Protein AF-0000000080629669 (afdb_homodimer)

InterPro domains:
  IPR001789 Signal transduction response regulator, receiver domain [PF00072] (48-156)
  IPR001789 Signal transduction response regulator, receiver domain [PS50110] (46-160)
  IPR001789 Signal transduction response regulator, receiver domain [SM00448] (45-156)
  IPR011006 CheY-like superfamily [SSF52172] (43-164)
  IPR039420 Transcriptional regulatory protein WalR-like [PTHR48111] (46-158)

Secondary structure (DSSP, 8-state):
-----------------------------------------PPPPEEEEE-SSHHHHHHHHHHHHHTT-EEEEEESSHHHHHHHHHHH--SEEEEESEETTEEHHHHHHHHHHHH--EEEEEES---HHHHHHHHHT--SEEEESS--HHHHHHHHHHHHHHHHS---/-----------------------------------------PPPPEEEEE-SSHHHHHHHHHHHHHTT-EEEEEESSHHHHHHHHHHH--SEEEEESEETTEEHHHHHHHHHHHH--EEEEEES---HHHHHHHHHT--SEEEESS--HHHHHHHHHHHHHHHHS---

Nearest PDB structures (foldseek):
  4kfc-assembly1_B  TM=8.913E-01  e=1.981E-09  Escherichia coli K-12
  4kny-assembly1_B  TM=8.902E-01  e=3.311E-09  Escherichia coli K-12
  1qmp-assembly4_D  TM=9.075E-01  e=1.649E-08  Geobacillus stearothermophilus
  6vbf-assembly1_A-2  TM=8.876E-01  e=1.649E-08  Acinetobacter baumannii
  7m0s-assembly1_A  TM=8.560E-01  e=1.062E-07  Acinetobacter sp. 25977_8

Radius of gyration: 37.14 Å; Cα contacts (8 Å, |Δi|>4): 489; chains: 2; bounding box: 97×174×58 Å

Foldseek 3Di:
DDDDDPDDPPPDDDDPPPPPCPPPPPPPPCPVCPVVVPVPDQDAWEEEEEAQDPVVSVVVQVLSVVLPHHHQYYHQALVRLLVSCVVRVTQEYEFEQDGDVHGRLVSLQNSCVPRVHAYEYEYQDDDPVSVVSNVVSVHLYYDHPPDDSVSVSVSRSSSSCVRPNDPD/DPDDPDDPPPPDDDDDPPPPCPPPDPPPPCPVCPVVVPVPDLDAWEEEEEAQDPVVSVVVQVLSVVLPHHHQYYHQALVRLLVSCVVRVTQEYEFEQDGDVHGRLVSLQNSCVPRVHAYEYEYQDDDPVSVVSNVVSVHLYYDHPPDDSVSVSVSRSSSSCVRPNDPD

Organism: NCBI:txid1064539

pLDDT: mean 76.89, std 27.58, range [21.03, 98.88]

Sequence (336 aa):
MARDDVDTLARPSPRLEWRHRCGPAAQADRRDSHRHDTPAAIRPLRLLIVEDESLAAEAVGMAAMDLGHIVCGTARTEEEAVAIAGRERPDVALMDVRLAGGDGIEAARRLRANYGIRSIFLSGYANHAIMARITETYPLGVVNKPYSLAQLKLALDLAARRLHGPRGMARDDVDTLARPSPRLEWRHRCGPAAQADRRDSHRHDTPAAIRPLRLLIVEDESLAAEAVGMAAMDLGHIVCGTARTEEEAVAIAGRERPDVALMDVRLAGGDGIEAARRLRANYGIRSIFLSGYANHAIMARITETYPLGVVNKPYSLAQLKLALDLAARRLHGPRG

Solvent-accessible surface area (backbone atoms only — not comparable to full-atom values): 19669 Å² total; per-residue (Å²): 135,86,78,87,78,84,77,80,83,80,75,81,79,81,79,80,75,78,74,74,74,75,66,77,76,74,75,69,74,70,67,68,70,67,65,69,71,57,74,72,80,75,65,65,48,38,27,31,38,36,38,51,49,64,70,60,38,50,53,53,48,51,54,42,42,75,71,59,32,43,77,77,46,78,16,48,45,50,66,45,38,48,52,47,41,70,73,64,60,41,63,35,32,43,30,29,51,75,28,78,95,50,49,29,56,58,32,43,40,48,32,31,73,75,70,66,28,39,30,33,38,43,29,72,71,73,48,53,72,59,38,54,56,46,48,72,51,58,46,70,40,72,44,56,49,86,70,51,72,41,54,54,48,40,50,50,52,50,39,37,40,68,74,69,37,74,92,120,135,90,69,89,70,83,78,79,75,78,75,80,80,79,80,81,75,78,74,74,71,75,64,77,75,76,73,68,72,71,68,69,71,66,63,68,70,58,75,71,79,76,66,65,48,37,28,30,38,37,39,49,49,64,70,58,38,49,53,52,50,52,53,43,42,74,72,59,32,42,76,77,46,78,15,49,42,51,67,47,38,49,54,46,41,72,74,63,59,42,63,33,32,43,29,29,51,74,29,77,94,48,48,30,57,58,33,43,39,47,32,31,73,75,70,66,28,38,29,33,39,46,27,73,70,73,49,52,72,60,38,53,57,46,50,73,51,57,47,70,41,71,44,55,51,86,69,51,71,41,54,54,48,39,50,50,51,50,39,38,40,69,76,70,36,73,93,118

Structure (mmCIF, N/CA/C/O backbone):
data_AF-0000000080629669-model_v1
#
loop_
_entity.id
_entity.type
_entity.pdbx_description
1 polymer 'Response regulator (CheY-like receiver domain) (Modular protein)'
#
loop_
_atom_site.group_PDB
_atom_site.id
_atom_site.type_symbol
_atom_site.label_atom_id
_atom_site.label_alt_id
_atom_site.label_comp_id
_atom_site.label_asym_id
_atom_site.label_entity_id
_atom_site.label_seq_id
_atom_site.pdbx_PDB_ins_code
_atom_site.Cartn_x
_atom_site.Cartn_y
_atom_site.Cartn_z
_atom_site.occupancy
_atom_site.B_iso_or_equiv
_atom_site.auth_seq_id
_atom_site.auth_comp_id
_atom_site.auth_asym_id
_atom_site.auth_atom_id
_atom_site.pdbx_PDB_model_num
ATOM 1 N N . MET A 1 1 ? 63.844 96.188 -29.531 1 24.97 1 MET A N 1
ATOM 2 C CA . MET A 1 1 ? 63.344 95.188 -30.484 1 24.97 1 MET A CA 1
ATOM 3 C C . MET A 1 1 ? 63.094 93.812 -29.812 1 24.97 1 MET A C 1
ATOM 5 O O . MET A 1 1 ? 62.812 92.812 -30.484 1 24.97 1 MET A O 1
ATOM 9 N N . ALA A 1 2 ? 63.562 93.75 -28.578 1 21.03 2 ALA A N 1
ATOM 10 C CA . ALA A 1 2 ? 64 92.5 -28.062 1 21.03 2 ALA A CA 1
ATOM 11 C C . ALA A 1 2 ? 62.906 91.438 -28.109 1 21.03 2 ALA A C 1
ATOM 13 O O . ALA A 1 2 ? 61.719 91.812 -28.125 1 21.03 2 ALA A O 1
ATOM 14 N N . ARG A 1 3 ? 63.25 90.188 -27.906 1 23.06 3 ARG A N 1
ATOM 15 C CA . ARG A 1 3 ? 63.188 88.75 -28.312 1 23.06 3 ARG A CA 1
ATOM 16 C C . ARG A 1 3 ? 61.938 88.125 -27.781 1 23.06 3 ARG A C 1
ATOM 18 O O . ARG A 1 3 ? 61.188 87.5 -28.547 1 23.06 3 ARG A O 1
ATOM 25 N N . ASP A 1 4 ? 62.094 87.5 -26.641 1 26.22 4 ASP A N 1
ATOM 26 C CA . ASP A 1 4 ? 61.844 86.062 -26.422 1 26.22 4 ASP A CA 1
ATOM 27 C C . ASP A 1 4 ? 60.375 85.812 -26.219 1 26.22 4 ASP A C 1
ATOM 29 O O . ASP A 1 4 ? 59.656 86.562 -25.625 1 26.22 4 ASP A O 1
ATOM 33 N N . ASP A 1 5 ? 59.844 84.812 -27.016 1 25.12 5 ASP A N 1
ATOM 34 C CA . ASP A 1 5 ? 58.688 84.062 -27.484 1 25.12 5 ASP A CA 1
ATOM 35 C C . ASP A 1 5 ? 58 83.312 -26.344 1 25.12 5 ASP A C 1
ATOM 37 O O . ASP A 1 5 ? 58.625 82.5 -25.688 1 25.12 5 ASP A O 1
ATOM 41 N N . VAL A 1 6 ? 57.188 83.938 -25.469 1 29.91 6 VAL A N 1
ATOM 42 C CA . VAL A 1 6 ? 56.406 83.375 -24.375 1 29.91 6 VAL A CA 1
ATOM 43 C C . VAL A 1 6 ? 55.531 82.25 -24.875 1 29.91 6 VAL A C 1
ATOM 45 O O . VAL A 1 6 ? 54.656 82.438 -25.719 1 29.91 6 VAL A O 1
ATOM 48 N N . ASP A 1 7 ? 56.25 81.062 -25.406 1 26.73 7 ASP A N 1
ATOM 49 C CA . ASP A 1 7 ? 55.562 79.938 -26 1 26.73 7 ASP A CA 1
ATOM 50 C C . ASP A 1 7 ? 54.312 79.562 -25.188 1 26.73 7 ASP A C 1
ATOM 52 O O . ASP A 1 7 ? 54.219 79.938 -24.016 1 26.73 7 ASP A O 1
ATOM 56 N N . THR A 1 8 ? 53.344 78.875 -25.953 1 25.7 8 THR A N 1
ATOM 57 C CA . THR A 1 8 ? 52 78.375 -26.172 1 25.7 8 THR A CA 1
ATOM 58 C C . THR A 1 8 ? 51.625 77.312 -25.156 1 25.7 8 THR A C 1
ATOM 60 O O . THR A 1 8 ? 52.344 76.375 -24.969 1 25.7 8 THR A O 1
ATOM 63 N N . LEU A 1 9 ? 50.844 77.688 -24.125 1 27.89 9 LEU A N 1
ATOM 64 C CA . LEU A 1 9 ? 50.156 77.062 -23.031 1 27.89 9 LEU A CA 1
ATOM 65 C C . LEU A 1 9 ? 49.438 75.812 -23.531 1 27.89 9 LEU A C 1
ATOM 67 O O . LEU A 1 9 ? 48.531 75.875 -24.359 1 27.89 9 LEU A O 1
ATOM 71 N N . ALA A 1 10 ? 50.219 74.625 -23.812 1 26.88 10 ALA A N 1
ATOM 72 C CA . ALA A 1 10 ? 49.719 73.375 -24.281 1 26.88 10 ALA A CA 1
ATOM 73 C C . ALA A 1 10 ? 48.469 72.938 -23.531 1 26.88 10 ALA A C 1
ATOM 75 O O . ALA A 1 10 ? 48.438 73 -22.297 1 26.88 10 ALA A O 1
ATOM 76 N N . ARG A 1 11 ? 47.312 73.188 -24.188 1 28.56 11 ARG A N 1
ATOM 77 C CA . ARG A 1 11 ? 45.938 72.875 -23.75 1 28.56 11 ARG A CA 1
ATOM 78 C C . ARG A 1 11 ? 45.844 71.438 -23.234 1 28.56 11 ARG A C 1
ATOM 80 O O . ARG A 1 11 ? 46.469 70.562 -23.766 1 28.56 11 ARG A O 1
ATOM 87 N N . PRO A 1 12 ? 45.281 71.25 -21.969 1 27 12 PRO A N 1
ATOM 88 C CA . PRO A 1 12 ? 45.094 70 -21.219 1 27 12 PRO A CA 1
ATOM 89 C C . PRO A 1 12 ? 44.312 68.938 -22 1 27 12 PRO A C 1
ATOM 91 O O . PRO A 1 12 ? 43.531 69.312 -22.891 1 27 12 PRO A O 1
ATOM 94 N N . SER A 1 13 ? 44.969 67.812 -22.422 1 28 13 SER A N 1
ATOM 95 C CA . SER A 1 13 ? 44.469 66.625 -23.109 1 28 13 SER A CA 1
ATOM 96 C C . SER A 1 13 ? 43.125 66.188 -22.547 1 28 13 SER A C 1
ATOM 98 O O . SER A 1 13 ? 42.875 66.312 -21.344 1 28 13 SER A O 1
ATOM 100 N N . PRO A 1 14 ? 42.031 66.125 -23.406 1 27.67 14 PRO A N 1
ATOM 101 C CA . PRO A 1 14 ? 40.625 65.75 -23.156 1 27.67 14 PRO A CA 1
ATOM 102 C C . PRO A 1 14 ? 40.5 64.438 -22.422 1 27.67 14 PRO A C 1
ATOM 104 O O . PRO A 1 14 ? 41.312 63.5 -22.625 1 27.67 14 PRO A O 1
ATOM 107 N N . ARG A 1 15 ? 40.062 64.438 -21.156 1 23.33 15 ARG A N 1
ATOM 108 C CA . ARG A 1 15 ? 39.688 63.312 -20.266 1 23.33 15 ARG A CA 1
ATOM 109 C C . ARG A 1 15 ? 38.844 62.281 -21.016 1 23.33 15 ARG A C 1
ATOM 111 O O . ARG A 1 15 ? 37.875 62.625 -21.672 1 23.33 15 ARG A O 1
ATOM 118 N N . LEU A 1 16 ? 39.469 61.125 -21.5 1 26.56 16 LEU A N 1
ATOM 119 C CA . LEU A 1 16 ? 38.844 59.906 -22.047 1 26.56 16 LEU A CA 1
ATOM 120 C C . LEU A 1 16 ? 37.656 59.469 -21.203 1 26.56 16 LEU A C 1
ATOM 122 O O . LEU A 1 16 ? 37.812 59.156 -20.016 1 26.56 16 LEU A O 1
ATOM 126 N N . GLU A 1 17 ? 36.469 60.125 -21.375 1 23.92 17 GLU A N 1
ATOM 127 C CA . GLU A 1 17 ? 35.219 59.625 -20.797 1 23.92 17 GLU A CA 1
ATOM 128 C C . GLU A 1 17 ? 35.062 58.125 -21.047 1 23.92 17 GLU A C 1
ATOM 130 O O . GLU A 1 17 ? 35.062 57.688 -22.188 1 23.92 17 GLU A O 1
ATOM 135 N N . TRP A 1 18 ? 35.594 57.188 -20.156 1 24.44 18 TRP A N 1
ATOM 136 C CA . TRP A 1 18 ? 35.344 55.75 -20.047 1 24.44 18 TRP A CA 1
ATOM 137 C C . TRP A 1 18 ? 33.844 55.438 -20.094 1 24.44 18 TRP A C 1
ATOM 139 O O . TRP A 1 18 ? 33.125 55.75 -19.156 1 24.44 18 TRP A O 1
ATOM 149 N N . ARG A 1 19 ? 33.156 55.812 -21.219 1 24.64 19 ARG A N 1
ATOM 150 C CA . ARG A 1 19 ? 31.781 55.375 -21.297 1 24.64 19 ARG A CA 1
ATOM 151 C C . ARG A 1 19 ? 31.656 53.875 -21.062 1 24.64 19 ARG A C 1
ATOM 153 O O . ARG A 1 19 ? 32.156 53.094 -21.859 1 24.64 19 ARG A O 1
ATOM 160 N N . HIS A 1 20 ? 31.797 53.469 -19.797 1 25.61 20 HIS A N 1
ATOM 161 C CA . HIS A 1 20 ? 31.406 52.125 -19.453 1 25.61 20 HIS A CA 1
ATOM 162 C C . HIS A 1 20 ? 30.016 51.781 -19.984 1 25.61 20 HIS A C 1
ATOM 164 O O . HIS A 1 20 ? 29.031 52.438 -19.625 1 25.61 20 HIS A O 1
ATOM 170 N N . ARG A 1 21 ? 29.844 51.469 -21.281 1 25.02 21 ARG A N 1
ATOM 171 C CA . ARG A 1 21 ? 28.594 50.906 -21.812 1 25.02 21 ARG A CA 1
ATOM 172 C C . ARG A 1 21 ? 28.125 49.719 -20.969 1 25.02 21 ARG A C 1
ATOM 174 O O . ARG A 1 21 ? 28.766 48.656 -20.969 1 25.02 21 ARG A O 1
ATOM 181 N N . CYS A 1 22 ? 27.703 49.906 -19.734 1 25.62 22 CYS A N 1
ATOM 182 C CA . CYS A 1 22 ? 27.016 48.844 -19.047 1 25.62 22 CYS A CA 1
ATOM 183 C C . CYS A 1 22 ? 25.922 48.219 -19.938 1 25.62 22 CYS A C 1
ATOM 185 O O . CYS A 1 22 ? 24.984 48.906 -20.328 1 25.62 22 CYS A O 1
ATOM 187 N N . GLY A 1 23 ? 26.312 47.5 -21.016 1 28.61 23 GLY A N 1
ATOM 188 C CA . GLY A 1 23 ? 25.281 46.812 -21.75 1 28.61 23 GLY A CA 1
ATOM 189 C C . GLY A 1 23 ? 24.234 46.156 -20.859 1 28.61 23 GLY A C 1
ATOM 190 O O . GLY A 1 23 ? 24.5 45.875 -19.688 1 28.61 23 GLY A O 1
ATOM 191 N N . PRO A 1 24 ? 22.969 46.562 -21.109 1 28.89 24 PRO A N 1
ATOM 192 C CA . PRO A 1 24 ? 21.891 45.969 -20.297 1 28.89 24 PRO A CA 1
ATOM 193 C C . PRO A 1 24 ? 22.078 44.469 -20.094 1 28.89 24 PRO A C 1
ATOM 195 O O . PRO A 1 24 ? 22.688 43.781 -20.922 1 28.89 24 PRO A O 1
ATOM 198 N N . ALA A 1 25 ? 22.312 44 -18.844 1 27.62 25 ALA A N 1
ATOM 199 C CA . ALA A 1 25 ? 22.219 42.625 -18.453 1 27.62 25 ALA A CA 1
ATOM 200 C C . ALA A 1 25 ? 21.062 41.906 -19.172 1 27.62 25 ALA A C 1
ATOM 202 O O . ALA A 1 25 ? 19.938 42.406 -19.141 1 27.62 25 ALA A O 1
ATOM 203 N N . ALA A 1 26 ? 21.281 41.25 -20.281 1 27.94 26 ALA A N 1
ATOM 204 C CA . ALA A 1 26 ? 20.312 40.344 -20.875 1 27.94 26 ALA A CA 1
ATOM 205 C C . ALA A 1 26 ? 19.516 39.625 -19.812 1 27.94 26 ALA A C 1
ATOM 207 O O . ALA A 1 26 ? 20.078 39.031 -18.875 1 27.94 26 ALA A O 1
ATOM 208 N N . GLN A 1 27 ? 18.359 40.094 -19.438 1 29.45 27 GLN A N 1
ATOM 209 C CA . GLN A 1 27 ? 17.375 39.312 -18.703 1 29.45 27 GLN A CA 1
ATOM 210 C C . GLN A 1 27 ? 17.359 37.875 -19.203 1 29.45 27 GLN A C 1
ATOM 212 O O . GLN A 1 27 ? 16.906 37.594 -20.328 1 29.45 27 GLN A O 1
ATOM 217 N N . ALA A 1 28 ? 18.422 37.156 -19.016 1 30.52 28 ALA A N 1
ATOM 218 C CA . ALA A 1 28 ? 18.219 35.719 -19.219 1 30.52 28 ALA A CA 1
ATOM 219 C C . ALA A 1 28 ? 16.844 35.281 -18.75 1 30.52 28 ALA A C 1
ATOM 221 O O . ALA A 1 28 ? 16.484 35.5 -17.594 1 30.52 28 ALA A O 1
ATOM 222 N N . ASP A 1 29 ? 15.898 35.406 -19.594 1 32.25 29 ASP A N 1
ATOM 223 C CA . ASP A 1 29 ? 14.641 34.719 -19.391 1 32.25 29 ASP A CA 1
ATOM 224 C C . ASP A 1 29 ? 14.883 33.312 -18.812 1 32.25 29 ASP A C 1
ATOM 226 O O . ASP A 1 29 ? 15.383 32.438 -19.5 1 32.25 29 ASP A O 1
ATOM 230 N N . ARG A 1 30 ? 15.484 33.219 -17.656 1 34.75 30 ARG A N 1
ATOM 231 C CA . ARG A 1 30 ? 15.359 31.922 -17 1 34.75 30 ARG A CA 1
ATOM 232 C C . ARG A 1 30 ? 13.961 31.344 -17.203 1 34.75 30 ARG A C 1
ATOM 234 O O . ARG A 1 30 ? 13.031 31.688 -16.484 1 34.75 30 ARG A O 1
ATOM 241 N N . ARG A 1 31 ? 13.5 31.234 -18.406 1 34.25 31 ARG A N 1
ATOM 242 C CA . ARG A 1 31 ? 12.438 30.25 -18.547 1 34.25 31 ARG A CA 1
ATOM 243 C C . ARG A 1 31 ? 12.711 29.031 -17.672 1 34.25 31 ARG A C 1
ATOM 245 O O . ARG A 1 31 ? 13.695 28.312 -17.875 1 34.25 31 ARG A O 1
ATOM 252 N N . ASP A 1 32 ? 12.633 29.219 -16.312 1 37.44 32 ASP A N 1
ATOM 253 C CA . ASP A 1 32 ? 12.438 28.016 -15.508 1 37.44 32 ASP A CA 1
ATOM 254 C C . ASP A 1 32 ? 11.734 26.922 -16.312 1 37.44 32 ASP A C 1
ATOM 256 O O . ASP A 1 32 ? 10.57 27.078 -16.688 1 37.44 32 ASP A O 1
ATOM 260 N N . SER A 1 33 ? 12.383 26.391 -17.266 1 39 33 SER A N 1
ATOM 261 C CA . SER A 1 33 ? 11.859 25.109 -17.719 1 39 33 SER A CA 1
ATOM 262 C C . SER A 1 33 ? 11.156 24.375 -16.594 1 39 33 SER A C 1
ATOM 264 O O . SER A 1 33 ? 11.805 23.844 -15.68 1 39 33 SER A O 1
ATOM 266 N N . HIS A 1 34 ? 10.211 25.016 -16.031 1 38.19 34 HIS A N 1
ATOM 267 C CA . HIS A 1 34 ? 9.344 24.062 -15.344 1 38.19 34 HIS A CA 1
ATOM 268 C C . HIS A 1 34 ? 9.297 22.734 -16.078 1 38.19 34 HIS A C 1
ATOM 270 O O . HIS A 1 34 ? 8.492 22.547 -17 1 38.19 34 HIS A O 1
ATOM 276 N N . ARG A 1 35 ? 10.414 22.219 -16.547 1 37.72 35 ARG A N 1
ATOM 277 C CA . ARG A 1 35 ? 10.219 20.828 -16.906 1 37.72 35 ARG A CA 1
ATOM 278 C C . ARG A 1 35 ? 9.039 20.219 -16.156 1 37.72 35 ARG A C 1
ATOM 280 O O . ARG A 1 35 ? 9.078 20.109 -14.922 1 37.72 35 ARG A O 1
ATOM 287 N N . HIS A 1 36 ? 7.879 20.562 -16.531 1 40.06 36 HIS A N 1
ATOM 288 C CA . HIS A 1 36 ? 6.785 19.703 -16.109 1 40.06 36 HIS A CA 1
ATOM 289 C C . HIS A 1 36 ? 7.254 18.266 -15.938 1 40.06 36 HIS A C 1
ATOM 291 O O . HIS A 1 36 ? 7.57 17.578 -16.922 1 40.06 36 HIS A O 1
ATOM 297 N N . ASP A 1 37 ? 8.227 17.953 -15.117 1 39.09 37 ASP A N 1
ATOM 298 C CA . ASP A 1 37 ? 8.492 16.562 -14.781 1 39.09 37 ASP A CA 1
ATOM 299 C C . ASP A 1 37 ? 7.25 15.695 -14.961 1 39.09 37 ASP A C 1
ATOM 301 O O . ASP A 1 37 ? 6.348 15.711 -14.125 1 39.09 37 ASP A O 1
ATOM 305 N N . THR A 1 38 ? 6.734 15.742 -16.25 1 45.5 38 THR A N 1
ATOM 306 C CA . THR A 1 38 ? 5.742 14.695 -16.484 1 45.5 38 THR A CA 1
ATOM 307 C C . THR A 1 38 ? 6.055 13.453 -15.656 1 45.5 38 THR A C 1
ATOM 309 O O . THR A 1 38 ? 7.199 12.992 -15.617 1 45.5 38 THR A O 1
ATOM 312 N N . PRO A 1 39 ? 5.293 13.281 -14.711 1 50.34 39 PRO A N 1
ATOM 313 C CA . PRO A 1 39 ? 5.645 12.062 -13.977 1 50.34 39 PRO A CA 1
ATOM 314 C C . PRO A 1 39 ? 6.215 10.969 -14.875 1 50.34 39 PRO A C 1
ATOM 316 O O . PRO A 1 39 ? 5.707 10.75 -15.977 1 50.34 39 PRO A O 1
ATOM 319 N N . ALA A 1 40 ? 7.492 10.797 -15.023 1 55.09 40 ALA A N 1
ATOM 320 C CA . ALA A 1 40 ? 8.109 9.734 -15.812 1 55.09 40 ALA A CA 1
ATOM 321 C C . ALA A 1 40 ? 7.164 8.547 -15.977 1 55.09 40 ALA A C 1
ATOM 323 O O . ALA A 1 40 ? 6.402 8.227 -15.062 1 55.09 40 ALA A O 1
ATOM 324 N N . ALA A 1 41 ? 6.789 8.281 -17.203 1 67.19 41 ALA A N 1
ATOM 325 C CA . ALA A 1 41 ? 5.98 7.129 -17.594 1 67.19 41 ALA A CA 1
ATOM 326 C C . ALA A 1 41 ? 6.41 5.875 -16.844 1 67.19 41 ALA A C 1
ATOM 328 O O . ALA A 1 41 ? 7.602 5.645 -16.641 1 67.19 41 ALA A O 1
ATOM 329 N N . ILE A 1 42 ? 5.52 5.41 -15.969 1 75.88 42 ILE A N 1
ATOM 330 C CA . ILE A 1 42 ? 5.758 4.176 -15.227 1 75.88 42 ILE A CA 1
ATOM 331 C C . ILE A 1 42 ? 6.062 3.043 -16.203 1 75.88 42 ILE A C 1
ATOM 333 O O . ILE A 1 42 ? 5.312 2.82 -17.156 1 75.88 42 ILE A O 1
ATOM 337 N N . ARG A 1 43 ? 7.211 2.463 -16.172 1 87.5 43 ARG A N 1
ATOM 338 C CA . ARG A 1 43 ? 7.547 1.285 -16.969 1 87.5 43 ARG A CA 1
ATOM 339 C C . ARG A 1 43 ? 6.613 0.123 -16.641 1 87.5 43 ARG A C 1
ATOM 341 O O . ARG A 1 43 ? 6.289 -0.115 -15.477 1 87.5 43 ARG A O 1
ATOM 348 N N . PRO A 1 44 ? 6.172 -0.552 -17.688 1 94.62 44 PRO A N 1
ATOM 349 C CA . PRO A 1 44 ? 5.293 -1.697 -17.438 1 94.62 44 PRO A CA 1
ATOM 350 C C . PRO A 1 44 ? 5.957 -2.779 -16.594 1 94.62 44 PRO A C 1
ATOM 352 O O . PRO A 1 44 ? 7.152 -3.039 -16.75 1 94.62 44 PRO A O 1
ATOM 355 N N . LEU A 1 45 ? 5.176 -3.344 -15.719 1 97.5 45 LEU A N 1
ATOM 356 C CA . LEU A 1 45 ? 5.641 -4.449 -14.891 1 97.5 45 LEU A CA 1
ATOM 357 C C . LEU A 1 45 ? 5.352 -5.789 -15.555 1 97.5 45 LEU A C 1
ATOM 359 O O . LEU A 1 45 ? 4.34 -5.938 -16.25 1 97.5 45 LEU A O 1
ATOM 363 N N . ARG A 1 46 ? 6.25 -6.754 -15.398 1 98.44 46 ARG A N 1
ATOM 364 C CA . ARG A 1 46 ? 5.949 -8.156 -15.672 1 98.44 46 ARG A CA 1
ATOM 365 C C . ARG A 1 46 ? 5.324 -8.828 -14.453 1 98.44 46 ARG A C 1
ATOM 367 O O . ARG A 1 46 ? 5.957 -8.938 -13.406 1 98.44 46 ARG A O 1
ATOM 374 N N . LEU A 1 47 ? 4.105 -9.336 -14.703 1 98.75 47 LEU A N 1
ATOM 375 C CA . LEU A 1 47 ? 3.318 -9.781 -13.562 1 98.75 47 LEU A CA 1
ATOM 376 C C . LEU A 1 47 ? 3.078 -11.289 -13.625 1 98.75 47 LEU A C 1
ATOM 378 O O . LEU A 1 47 ? 2.807 -11.828 -14.703 1 98.75 47 LEU A O 1
ATOM 382 N N . LEU A 1 48 ? 3.266 -11.953 -12.508 1 98.88 48 LEU A N 1
ATOM 383 C CA . LEU A 1 48 ? 2.762 -13.297 -12.281 1 98.88 48 LEU A CA 1
ATOM 384 C C . LEU A 1 48 ? 1.445 -13.266 -11.516 1 98.88 48 LEU A C 1
ATOM 386 O O . LEU A 1 48 ? 1.345 -12.617 -10.469 1 98.88 48 LEU A O 1
ATOM 390 N N . ILE A 1 49 ? 0.441 -13.922 -12.039 1 98.62 49 ILE A N 1
ATOM 391 C CA . ILE A 1 49 ? -0.84 -14 -11.344 1 98.62 49 ILE A CA 1
ATOM 392 C C . ILE A 1 49 ? -0.966 -15.352 -10.648 1 98.62 49 ILE A C 1
ATOM 394 O O . ILE A 1 49 ? -0.807 -16.406 -11.281 1 98.62 49 ILE A O 1
ATOM 398 N N . VAL A 1 50 ? -1.238 -15.305 -9.336 1 97.81 50 VAL A N 1
ATOM 399 C CA . VAL A 1 50 ? -1.442 -16.516 -8.562 1 97.81 50 VAL A CA 1
ATOM 400 C C . VAL A 1 50 ? -2.867 -16.562 -8.016 1 97.81 50 VAL A C 1
ATOM 402 O O . VAL A 1 50 ? -3.188 -15.852 -7.055 1 97.81 50 VAL A O 1
ATOM 405 N N . GLU A 1 51 ? -3.656 -17.359 -8.617 1 96.25 51 GLU A N 1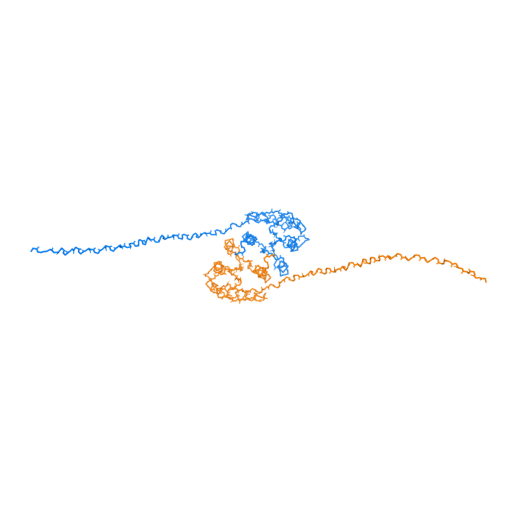
ATOM 406 C CA . GLU A 1 51 ? -5.102 -17.438 -8.414 1 96.25 51 GLU A CA 1
ATOM 407 C C . GLU A 1 51 ? -5.656 -18.766 -8.906 1 96.25 51 GLU A C 1
ATOM 409 O O . GLU A 1 51 ? -5.449 -19.141 -10.062 1 96.25 51 GLU A O 1
ATOM 414 N N . ASP A 1 52 ? -6.371 -19.438 -8.008 1 95.06 52 ASP A N 1
ATOM 415 C CA . ASP A 1 52 ? -6.777 -20.781 -8.367 1 95.06 52 ASP A CA 1
ATOM 416 C C . ASP A 1 52 ? -8.094 -20.766 -9.141 1 95.06 52 ASP A C 1
ATOM 418 O O . ASP A 1 52 ? -8.438 -21.75 -9.805 1 95.06 52 ASP A O 1
ATOM 422 N N . GLU A 1 53 ? -8.891 -19.766 -9 1 94 53 GLU A N 1
ATOM 423 C CA . GLU A 1 53 ? -10.141 -19.672 -9.75 1 94 53 GLU A CA 1
ATOM 424 C C . GLU A 1 53 ? -9.922 -19.047 -11.125 1 94 53 GLU A C 1
ATOM 426 O O . GLU A 1 53 ? -9.555 -17.875 -11.227 1 94 53 GLU A O 1
ATOM 431 N N . SER A 1 54 ? -10.219 -19.812 -12.055 1 94.62 54 SER A N 1
ATOM 432 C CA . SER A 1 54 ? -9.867 -19.453 -13.43 1 94.62 54 SER A CA 1
ATOM 433 C C . SER A 1 54 ? -10.492 -18.125 -13.836 1 94.62 54 SER A C 1
ATOM 435 O O . SER A 1 54 ? -9.82 -17.266 -14.398 1 94.62 54 SER A O 1
ATOM 437 N N . LEU A 1 55 ? -11.766 -17.953 -13.562 1 95.81 55 LEU A N 1
ATOM 438 C CA . LEU A 1 55 ? -12.461 -16.734 -13.961 1 95.81 55 LEU A CA 1
ATOM 439 C C . LEU A 1 55 ? -11.883 -15.523 -13.234 1 95.81 55 LEU A C 1
ATOM 441 O O . LEU A 1 55 ? -11.703 -14.461 -13.828 1 95.81 55 LEU A O 1
ATOM 445 N N . ALA A 1 56 ? -11.555 -15.703 -12.039 1 95.19 56 ALA A N 1
ATOM 446 C CA . ALA A 1 56 ? -10.961 -14.625 -11.25 1 95.19 56 ALA A CA 1
ATOM 447 C C . ALA A 1 56 ? -9.562 -14.281 -11.766 1 95.19 56 ALA A C 1
ATOM 449 O O . ALA A 1 56 ? -9.203 -13.109 -11.867 1 95.19 56 ALA A O 1
ATOM 450 N N . ALA A 1 57 ? -8.805 -15.289 -12.109 1 96.81 57 ALA A N 1
ATOM 451 C CA . ALA A 1 57 ? -7.461 -15.086 -12.648 1 96.81 57 ALA A CA 1
ATOM 452 C C . ALA A 1 57 ? -7.508 -14.312 -13.961 1 96.81 57 ALA A C 1
ATOM 454 O O . ALA A 1 57 ? -6.707 -13.398 -14.18 1 96.81 57 ALA A O 1
ATOM 455 N N . GLU A 1 58 ? -8.438 -14.719 -14.75 1 97.12 58 GLU A N 1
ATOM 456 C CA . GLU A 1 58 ? -8.594 -14.062 -16.031 1 97.12 58 GLU A CA 1
ATOM 457 C C . GLU A 1 58 ? -8.984 -12.594 -15.867 1 97.12 58 GLU A C 1
ATOM 459 O O . GLU A 1 58 ? -8.469 -11.727 -16.562 1 97.12 58 GLU A O 1
ATOM 464 N N . ALA A 1 59 ? -9.883 -12.344 -14.961 1 96.81 59 ALA A N 1
ATOM 465 C CA . ALA A 1 59 ? -10.336 -10.977 -14.695 1 96.81 59 ALA A CA 1
ATOM 466 C C . ALA A 1 59 ? -9.18 -10.102 -14.219 1 96.81 59 ALA A C 1
ATOM 468 O O . ALA A 1 59 ? -9.023 -8.969 -14.68 1 96.81 59 ALA A O 1
ATOM 469 N N . VAL A 1 60 ? -8.344 -10.633 -13.375 1 97.31 60 VAL A N 1
ATOM 470 C CA . VAL A 1 60 ? -7.188 -9.906 -12.867 1 97.31 60 VAL A CA 1
ATOM 471 C C . VAL A 1 60 ? -6.203 -9.641 -14.008 1 97.31 60 VAL A C 1
ATOM 473 O O . VAL A 1 60 ? -5.672 -8.539 -14.125 1 97.31 60 VAL A O 1
ATOM 476 N N . GLY A 1 61 ? -5.961 -10.703 -14.758 1 97.81 61 GLY A N 1
ATOM 477 C CA . GLY A 1 61 ? -5.051 -10.562 -15.883 1 97.81 61 GLY A CA 1
ATOM 478 C C . GLY A 1 61 ? -5.488 -9.508 -16.875 1 97.81 61 GLY A C 1
ATOM 479 O O . GLY A 1 61 ? -4.688 -8.672 -17.297 1 97.81 61 GLY A O 1
ATOM 480 N N . MET A 1 62 ? -6.742 -9.516 -17.219 1 97.5 62 MET A N 1
ATOM 481 C CA . MET A 1 62 ? -7.281 -8.547 -18.172 1 97.5 62 MET A CA 1
ATOM 482 C C . MET A 1 62 ? -7.16 -7.125 -17.625 1 97.5 62 MET A C 1
ATOM 484 O O . MET A 1 62 ? -6.77 -6.207 -18.344 1 97.5 62 MET A O 1
ATOM 488 N N . ALA A 1 63 ? -7.508 -6.961 -16.359 1 96.69 63 ALA A N 1
ATOM 489 C CA . ALA A 1 63 ? -7.395 -5.652 -15.719 1 96.69 63 ALA A CA 1
ATOM 490 C C . ALA A 1 63 ? -5.957 -5.148 -15.75 1 96.69 63 ALA A C 1
ATOM 492 O O . ALA A 1 63 ? -5.703 -3.992 -16.094 1 96.69 63 ALA A O 1
ATOM 493 N N . ALA A 1 64 ? -4.992 -6 -15.453 1 97.31 64 ALA A N 1
ATOM 494 C CA . ALA A 1 64 ? -3.576 -5.641 -15.422 1 97.31 64 ALA A CA 1
ATOM 495 C C . ALA A 1 64 ? -3.084 -5.246 -16.812 1 97.31 64 ALA A C 1
ATOM 497 O O . ALA A 1 64 ? -2.348 -4.27 -16.969 1 97.31 64 ALA A O 1
ATOM 498 N N . MET A 1 65 ? -3.508 -6.008 -17.797 1 97.12 65 MET A N 1
ATOM 499 C CA . MET A 1 65 ? -3.113 -5.727 -19.188 1 97.12 65 MET A CA 1
ATOM 500 C C . MET A 1 65 ? -3.729 -4.418 -19.672 1 97.12 65 MET A C 1
ATOM 502 O O . MET A 1 65 ? -3.066 -3.631 -20.344 1 97.12 65 MET A O 1
ATOM 506 N N . ASP A 1 66 ? -4.953 -4.16 -19.266 1 95.88 66 ASP A N 1
ATOM 507 C CA . ASP A 1 66 ? -5.625 -2.912 -19.609 1 95.88 66 ASP A CA 1
ATOM 508 C C . ASP A 1 66 ? -4.902 -1.712 -19 1 95.88 66 ASP A C 1
ATOM 510 O O . ASP A 1 66 ? -4.941 -0.612 -19.562 1 95.88 66 ASP A O 1
ATOM 514 N N . LEU A 1 67 ? -4.223 -1.987 -17.938 1 94.44 67 LEU A N 1
ATOM 515 C CA . LEU A 1 67 ? -3.502 -0.93 -17.234 1 94.44 67 LEU A CA 1
ATOM 516 C C . LEU A 1 67 ? -2.086 -0.782 -17.781 1 94.44 67 LEU A C 1
ATOM 518 O O . LEU A 1 67 ? -1.302 0.024 -17.281 1 94.44 67 LEU A O 1
ATOM 522 N N . GLY A 1 68 ? -1.689 -1.592 -18.75 1 95.88 68 GLY A N 1
ATOM 523 C CA . GLY A 1 68 ? -0.439 -1.397 -19.469 1 95.88 68 GLY A CA 1
ATOM 524 C C . GLY A 1 68 ? 0.667 -2.322 -19 1 95.88 68 GLY A C 1
ATOM 525 O O . GLY A 1 68 ? 1.825 -2.162 -19.391 1 95.88 68 GLY A O 1
ATOM 526 N N . HIS A 1 69 ? 0.307 -3.332 -18.172 1 97.81 69 HIS A N 1
ATOM 527 C CA . HIS A 1 69 ? 1.311 -4.262 -17.656 1 97.81 69 HIS A CA 1
ATOM 528 C C . HIS A 1 69 ? 1.306 -5.562 -18.453 1 97.81 69 HIS A C 1
ATOM 530 O O . HIS A 1 69 ? 0.443 -5.77 -19.312 1 97.81 69 HIS A O 1
ATOM 536 N N . ILE A 1 70 ? 2.342 -6.387 -18.266 1 98.12 70 ILE A N 1
ATOM 537 C CA . ILE A 1 70 ? 2.486 -7.66 -18.969 1 98.12 70 ILE A CA 1
ATOM 538 C C . ILE A 1 70 ? 2.26 -8.812 -18 1 98.12 70 ILE A C 1
ATOM 540 O O . ILE A 1 70 ? 2.824 -8.828 -16.906 1 98.12 70 ILE A O 1
ATOM 544 N N . VAL A 1 71 ? 1.405 -9.734 -18.422 1 98.5 71 VAL A N 1
ATOM 545 C CA . VAL A 1 71 ? 1.219 -10.945 -17.641 1 98.5 71 VAL A CA 1
ATOM 546 C C . VAL A 1 71 ? 2.1 -12.062 -18.188 1 98.5 71 VAL A C 1
ATOM 548 O O . VAL A 1 71 ? 1.894 -12.523 -19.312 1 98.5 71 VAL A O 1
ATOM 551 N N . CYS A 1 72 ? 3.047 -12.523 -17.406 1 98.38 72 CYS A N 1
ATOM 552 C CA . CYS A 1 72 ? 4.008 -13.484 -17.938 1 98.38 72 CYS A CA 1
ATOM 553 C C . CYS A 1 72 ? 3.629 -14.906 -17.547 1 98.38 72 CYS A C 1
ATOM 555 O O . CYS A 1 72 ? 4.25 -15.875 -18 1 98.38 72 CYS A O 1
ATOM 557 N N . GLY A 1 73 ? 2.602 -15.055 -16.656 1 98.12 73 GLY A N 1
ATOM 558 C CA . GLY A 1 73 ? 2.119 -16.375 -16.25 1 98.12 73 GLY A CA 1
ATOM 559 C C . GLY A 1 73 ? 1.011 -16.312 -15.219 1 98.12 73 GLY A C 1
ATOM 560 O O . GLY A 1 73 ? 0.839 -15.289 -14.547 1 98.12 73 GLY A O 1
ATOM 561 N N . THR A 1 74 ? 0.249 -17.422 -15.242 1 98.19 74 THR A N 1
ATOM 562 C CA . THR A 1 74 ? -0.79 -17.625 -14.242 1 98.19 74 THR A CA 1
ATOM 563 C C . THR A 1 74 ? -0.597 -18.969 -13.531 1 98.19 74 THR A C 1
ATOM 565 O O . THR A 1 74 ? -0.402 -20 -14.18 1 98.19 74 THR A O 1
ATOM 568 N N . ALA A 1 75 ? -0.564 -18.891 -12.227 1 97.56 75 ALA A N 1
ATOM 569 C CA . ALA A 1 75 ? -0.411 -20.094 -11.406 1 97.56 75 ALA A CA 1
ATOM 570 C C . ALA A 1 75 ? -1.654 -20.344 -10.562 1 97.56 75 ALA A C 1
ATOM 572 O O . ALA A 1 75 ? -2.266 -19.406 -10.055 1 97.56 75 ALA A O 1
ATOM 573 N N . ARG A 1 76 ? -1.915 -21.625 -10.336 1 95.62 76 ARG A N 1
ATOM 574 C CA . ARG A 1 76 ? -3.078 -22 -9.539 1 95.62 76 ARG A CA 1
ATOM 575 C C . ARG A 1 76 ? -2.654 -22.562 -8.18 1 95.62 76 ARG A C 1
ATOM 577 O O . ARG A 1 76 ? -3.479 -22.688 -7.277 1 95.62 76 ARG A O 1
ATOM 584 N N . THR A 1 77 ? -1.375 -22.953 -8.117 1 94.69 77 THR A N 1
ATOM 585 C CA . THR A 1 77 ? -0.841 -23.547 -6.895 1 94.69 77 THR A CA 1
ATOM 586 C C . THR A 1 77 ? 0.484 -22.891 -6.512 1 94.69 77 THR A C 1
ATOM 588 O O . THR A 1 77 ? 1.093 -22.188 -7.324 1 94.69 77 THR A O 1
ATOM 591 N N . GLU A 1 78 ? 0.86 -23.094 -5.273 1 95.5 78 GLU A N 1
ATOM 592 C CA . GLU A 1 78 ? 2.154 -22.625 -4.793 1 95.5 78 GLU A CA 1
ATOM 593 C C . GLU A 1 78 ? 3.293 -23.156 -5.66 1 95.5 78 GLU A C 1
ATOM 595 O O . GLU A 1 78 ? 4.188 -22.391 -6.047 1 95.5 78 GLU A O 1
ATOM 600 N N . GLU A 1 79 ? 3.197 -24.422 -5.98 1 95.31 79 GLU A N 1
ATOM 601 C CA . GLU A 1 79 ? 4.246 -25.062 -6.762 1 95.31 79 GLU A CA 1
ATOM 602 C C . GLU A 1 79 ? 4.344 -24.469 -8.164 1 95.31 79 GLU A C 1
ATOM 604 O O . GLU A 1 79 ? 5.445 -24.219 -8.656 1 95.31 79 GLU A O 1
ATOM 609 N N . GLU A 1 80 ? 3.246 -24.266 -8.734 1 96.88 80 GLU A N 1
ATOM 610 C CA . GLU A 1 80 ? 3.221 -23.656 -10.055 1 96.88 80 GLU A CA 1
ATOM 611 C C . GLU A 1 80 ? 3.795 -22.25 -10.023 1 96.88 80 GLU A C 1
ATOM 613 O O . GLU A 1 80 ? 4.539 -21.844 -10.922 1 96.88 80 GLU A O 1
ATOM 618 N N . ALA A 1 81 ? 3.418 -21.5 -9.008 1 97.88 81 ALA A N 1
ATOM 619 C CA . ALA A 1 81 ? 3.896 -20.125 -8.867 1 97.88 81 ALA A CA 1
ATOM 620 C C . ALA A 1 81 ? 5.418 -20.078 -8.797 1 97.88 81 ALA A C 1
ATOM 622 O O . ALA A 1 81 ? 6.055 -19.281 -9.477 1 97.88 81 ALA A O 1
ATOM 623 N N . VAL A 1 82 ? 5.977 -20.953 -8.016 1 97.12 82 VAL A N 1
ATOM 624 C CA . VAL A 1 82 ? 7.422 -21 -7.82 1 97.12 82 VAL A CA 1
ATOM 625 C C . VAL A 1 82 ? 8.109 -21.406 -9.125 1 97.12 82 VAL A C 1
ATOM 627 O O . VAL A 1 82 ? 9.109 -20.797 -9.516 1 97.12 82 VAL A O 1
ATOM 630 N N . ALA A 1 83 ? 7.508 -22.375 -9.789 1 98.06 83 ALA A N 1
ATOM 631 C CA . ALA A 1 83 ? 8.086 -22.859 -11.047 1 98.06 83 ALA A CA 1
ATOM 632 C C . ALA A 1 83 ? 8.078 -21.766 -12.109 1 98.06 83 ALA A C 1
ATOM 634 O O . ALA A 1 83 ? 9.094 -21.531 -12.766 1 98.06 83 ALA A O 1
ATOM 635 N N . ILE A 1 84 ? 6.949 -21.125 -12.258 1 98.38 84 ILE A N 1
ATOM 636 C CA . ILE A 1 84 ? 6.812 -20.078 -13.258 1 98.38 84 ILE A CA 1
ATOM 637 C C . ILE A 1 84 ? 7.742 -18.922 -12.93 1 98.38 84 ILE A C 1
ATOM 639 O O . ILE A 1 84 ? 8.383 -18.344 -13.812 1 98.38 84 ILE A O 1
ATOM 643 N N . ALA A 1 85 ? 7.828 -18.547 -11.68 1 98.38 85 ALA A N 1
ATOM 644 C CA . ALA A 1 85 ? 8.688 -17.453 -11.25 1 98.38 85 ALA A CA 1
ATOM 645 C C . ALA A 1 85 ? 10.148 -17.734 -11.602 1 98.38 85 ALA A C 1
ATOM 647 O O . ALA A 1 85 ? 10.883 -16.828 -12.008 1 98.38 85 ALA A O 1
ATOM 648 N N . GLY A 1 86 ? 10.508 -18.984 -11.398 1 97.69 86 GLY A N 1
ATOM 649 C CA . GLY A 1 86 ? 11.867 -19.359 -11.742 1 97.69 86 GLY A CA 1
ATOM 650 C C . GLY A 1 86 ? 12.172 -19.219 -13.219 1 97.69 86 GLY A C 1
ATOM 651 O O . GLY A 1 86 ? 13.273 -18.812 -13.594 1 97.69 86 GLY A O 1
ATOM 652 N N . ARG A 1 87 ? 11.219 -19.438 -14.016 1 97.88 87 ARG A N 1
ATOM 653 C CA . ARG A 1 87 ? 11.391 -19.438 -15.469 1 97.88 87 ARG A CA 1
ATOM 654 C C . ARG A 1 87 ? 11.203 -18.031 -16.031 1 97.88 87 ARG A C 1
ATOM 656 O O . ARG A 1 87 ? 12 -17.578 -16.859 1 97.88 87 ARG A O 1
ATOM 663 N N . GLU A 1 88 ? 10.195 -17.297 -15.531 1 98.31 88 GLU A N 1
ATOM 664 C CA . GLU A 1 88 ? 9.758 -16.078 -16.188 1 98.31 88 GLU A CA 1
ATOM 665 C C . GLU A 1 88 ? 10.32 -14.844 -15.477 1 98.31 88 GLU A C 1
ATOM 667 O O . GLU A 1 88 ? 10.305 -13.742 -16.031 1 98.31 88 GLU A O 1
ATOM 672 N N . ARG A 1 89 ? 10.703 -14.938 -14.203 1 97.69 89 ARG A N 1
ATOM 673 C CA . ARG A 1 89 ? 11.297 -13.875 -13.398 1 97.69 89 ARG A CA 1
ATOM 674 C C . ARG A 1 89 ? 10.422 -12.625 -13.422 1 97.69 89 ARG A C 1
ATOM 676 O O . ARG A 1 89 ? 10.875 -11.562 -13.852 1 97.69 89 ARG A O 1
ATOM 683 N N . PRO A 1 90 ? 9.203 -12.758 -12.961 1 98.62 90 PRO A N 1
ATOM 684 C CA . PRO A 1 90 ? 8.328 -11.586 -12.898 1 98.62 90 PRO A CA 1
ATOM 685 C C . PRO A 1 90 ? 8.875 -10.5 -11.977 1 98.62 90 PRO A C 1
ATOM 687 O O . PRO A 1 90 ? 9.703 -10.773 -11.109 1 98.62 90 PRO A O 1
ATOM 690 N N . ASP A 1 91 ? 8.43 -9.227 -12.242 1 97.94 91 ASP A N 1
ATOM 691 C CA . ASP A 1 91 ? 8.742 -8.133 -11.328 1 97.94 91 ASP A CA 1
ATOM 692 C C . ASP A 1 91 ? 7.953 -8.258 -10.023 1 97.94 91 ASP A C 1
ATOM 694 O O . ASP A 1 91 ? 8.469 -7.961 -8.945 1 97.94 91 ASP A O 1
ATOM 698 N N . VAL A 1 92 ? 6.68 -8.633 -10.195 1 98.38 92 VAL A N 1
ATOM 699 C CA . VAL A 1 92 ? 5.738 -8.664 -9.086 1 98.38 92 VAL A CA 1
ATOM 700 C C . VAL A 1 92 ? 4.785 -9.844 -9.242 1 98.38 92 VAL A C 1
ATOM 702 O O . VAL A 1 92 ? 4.398 -10.188 -10.359 1 98.38 92 VAL A O 1
ATOM 705 N N . ALA A 1 93 ? 4.383 -10.43 -8.164 1 98.69 93 ALA A N 1
ATOM 706 C CA . ALA A 1 93 ? 3.311 -11.422 -8.156 1 98.69 93 ALA A CA 1
ATOM 707 C C . ALA A 1 93 ? 2.016 -10.828 -7.613 1 98.69 93 ALA A C 1
ATOM 709 O O . ALA A 1 93 ? 2.004 -10.234 -6.535 1 98.69 93 ALA A O 1
ATOM 710 N N . LEU A 1 94 ? 0.952 -10.891 -8.359 1 98.38 94 LEU A N 1
ATOM 711 C CA . LEU A 1 94 ? -0.386 -10.609 -7.848 1 98.38 94 LEU A CA 1
ATOM 712 C C . LEU A 1 94 ? -1.001 -11.852 -7.215 1 98.38 94 LEU A C 1
ATOM 714 O O . LEU A 1 94 ? -1.253 -12.844 -7.902 1 98.38 94 LEU A O 1
ATOM 718 N N . MET A 1 95 ? -1.33 -11.711 -5.922 1 96.12 95 MET A N 1
ATOM 719 C CA . MET A 1 95 ? -1.526 -12.914 -5.125 1 96.12 95 MET A CA 1
ATOM 720 C C . MET A 1 95 ? -2.9 -12.914 -4.461 1 96.12 95 MET A C 1
ATOM 722 O O . MET A 1 95 ? -3.252 -11.969 -3.758 1 96.12 95 MET A O 1
ATOM 726 N N . ASP A 1 96 ? -3.625 -14.039 -4.703 1 94.19 96 ASP A N 1
ATOM 727 C CA . ASP A 1 96 ? -4.742 -14.305 -3.807 1 94.19 96 ASP A CA 1
ATOM 728 C C . ASP A 1 96 ? -4.258 -14.898 -2.484 1 94.19 96 ASP A C 1
ATOM 730 O O . ASP A 1 96 ? -3.324 -15.703 -2.465 1 94.19 96 ASP A O 1
ATOM 734 N N . VAL A 1 97 ? -4.898 -14.516 -1.462 1 91.5 97 VAL A N 1
ATOM 735 C CA . VAL A 1 97 ? -4.52 -15 -0.139 1 91.5 97 VAL A CA 1
ATOM 736 C C . VAL A 1 97 ? -4.926 -16.469 0.009 1 91.5 97 VAL A C 1
ATOM 738 O O . VAL A 1 97 ? -4.156 -17.281 0.526 1 91.5 97 VAL A O 1
ATOM 741 N N . ARG A 1 98 ? -6.113 -16.734 -0.478 1 88.44 98 ARG A N 1
ATOM 742 C CA . ARG A 1 98 ? -6.625 -18.094 -0.347 1 88.44 98 ARG A CA 1
ATOM 743 C C . ARG A 1 98 ? -6.547 -18.844 -1.675 1 88.44 98 ARG A C 1
ATOM 745 O O . ARG A 1 98 ? -7.008 -18.344 -2.703 1 88.44 98 ARG A O 1
ATOM 752 N N . LEU A 1 99 ? -5.832 -19.984 -1.725 1 90.88 99 LEU A N 1
ATOM 753 C CA . LEU A 1 99 ? -5.762 -20.906 -2.854 1 90.88 99 LEU A CA 1
ATOM 754 C C . LEU A 1 99 ? -6.383 -22.25 -2.498 1 90.88 99 LEU A C 1
ATOM 756 O O . LEU A 1 99 ? -6.355 -22.672 -1.336 1 90.88 99 LEU A O 1
ATOM 760 N N . ALA A 1 100 ? -7.027 -22.828 -3.49 1 84.62 100 ALA A N 1
ATOM 761 C CA . ALA A 1 100 ? -7.566 -24.172 -3.271 1 84.62 100 ALA A CA 1
ATOM 762 C C . ALA A 1 100 ? -6.453 -25.156 -2.955 1 84.62 100 ALA A C 1
ATOM 764 O O . ALA A 1 100 ? -5.539 -25.359 -3.76 1 84.62 100 ALA A O 1
ATOM 765 N N . GLY A 1 101 ? -6.414 -25.703 -1.776 1 78.75 101 GLY A N 1
ATOM 766 C CA . GLY A 1 101 ? -5.422 -26.703 -1.401 1 78.75 101 GLY A CA 1
ATOM 767 C C . GLY A 1 101 ? -4.094 -26.094 -0.99 1 78.75 101 GLY A C 1
ATOM 768 O O . GLY A 1 101 ? -3.078 -26.797 -0.931 1 78.75 101 GLY A O 1
ATOM 769 N N . GLY A 1 102 ? -4.113 -24.766 -0.906 1 82.56 102 GLY A N 1
ATOM 770 C CA . GLY A 1 102 ? -2.84 -24.156 -0.554 1 82.56 102 GLY A CA 1
ATOM 771 C C . GLY A 1 102 ? -2.984 -22.812 0.128 1 82.56 102 GLY A C 1
ATOM 772 O O . GLY A 1 102 ? -4.078 -22.438 0.556 1 82.56 102 GLY A O 1
ATOM 773 N N . ASP A 1 103 ? -1.841 -22.156 0.327 1 90.56 103 ASP A N 1
ATOM 774 C CA . ASP A 1 103 ? -1.709 -20.906 1.059 1 90.56 103 ASP A CA 1
ATOM 775 C C . ASP A 1 103 ? -0.951 -19.859 0.234 1 90.56 103 ASP A C 1
ATOM 777 O O . ASP A 1 103 ? 0.27 -19.953 0.089 1 90.56 103 ASP A O 1
ATOM 781 N N . GLY A 1 104 ? -1.721 -18.953 -0.266 1 94.25 104 GLY A N 1
ATOM 782 C CA . GLY A 1 104 ? -1.102 -17.906 -1.061 1 94.25 104 GLY A CA 1
ATOM 783 C C . GLY A 1 104 ? -0.009 -17.156 -0.317 1 94.25 104 GLY A C 1
ATOM 784 O O . GLY A 1 104 ? 0.943 -16.672 -0.929 1 94.25 104 GLY A O 1
ATOM 785 N N . ILE A 1 105 ? -0.095 -17.078 0.959 1 94.88 105 ILE A N 1
ATOM 786 C CA . ILE A 1 105 ? 0.914 -16.391 1.761 1 94.88 105 ILE A CA 1
ATOM 787 C C . ILE A 1 105 ? 2.217 -17.188 1.737 1 94.88 105 ILE A C 1
ATOM 789 O O . ILE A 1 105 ? 3.301 -16.609 1.61 1 94.88 105 ILE A O 1
ATOM 793 N N . GLU A 1 106 ? 2.08 -18.453 1.809 1 95.12 106 GLU A N 1
ATOM 794 C CA . GLU A 1 106 ? 3.262 -19.312 1.716 1 95.12 106 GLU A CA 1
ATOM 795 C C . GLU A 1 106 ? 3.908 -19.203 0.337 1 95.12 106 GLU A C 1
ATOM 797 O O . GLU A 1 106 ? 5.137 -19.188 0.222 1 95.12 106 GLU A O 1
ATOM 802 N N . ALA A 1 107 ? 3.088 -19.156 -0.656 1 96.25 107 ALA A N 1
ATOM 803 C CA . ALA A 1 107 ? 3.619 -18.969 -2.002 1 96.25 107 ALA A CA 1
ATOM 804 C C . ALA A 1 107 ? 4.438 -17.672 -2.084 1 96.25 107 ALA A C 1
ATOM 806 O O . ALA A 1 107 ? 5.543 -17.672 -2.627 1 96.25 107 ALA A O 1
ATOM 807 N N . ALA A 1 108 ? 3.877 -16.625 -1.526 1 96.94 108 ALA A N 1
ATOM 808 C CA . ALA A 1 108 ? 4.566 -15.336 -1.531 1 96.94 108 ALA A CA 1
ATOM 809 C C . ALA A 1 108 ? 5.898 -15.43 -0.79 1 96.94 108 ALA A C 1
ATOM 811 O O . ALA A 1 108 ? 6.902 -14.867 -1.235 1 96.94 108 ALA A O 1
ATOM 812 N N . ARG A 1 109 ? 5.875 -16.125 0.304 1 96.38 109 ARG A N 1
ATOM 813 C CA . ARG A 1 109 ? 7.098 -16.312 1.081 1 96.38 109 ARG A CA 1
ATOM 814 C C . ARG A 1 109 ? 8.172 -17.016 0.255 1 96.38 109 ARG A C 1
ATOM 816 O O . ARG A 1 109 ? 9.328 -16.594 0.25 1 96.38 109 ARG A O 1
ATOM 823 N N . ARG A 1 110 ? 7.824 -17.969 -0.438 1 96.56 110 ARG A N 1
ATOM 824 C CA . ARG A 1 110 ? 8.766 -18.75 -1.243 1 96.56 110 ARG A CA 1
ATOM 825 C C . ARG A 1 110 ? 9.273 -17.938 -2.428 1 96.56 110 ARG A C 1
ATOM 827 O O . ARG A 1 110 ? 10.445 -18.016 -2.785 1 96.56 110 ARG A O 1
ATOM 834 N N . LEU A 1 111 ? 8.398 -17.203 -3.039 1 97.88 111 LEU A N 1
ATOM 835 C CA . LEU A 1 111 ? 8.789 -16.359 -4.156 1 97.88 111 LEU A CA 1
ATOM 836 C C . LEU A 1 111 ? 9.852 -15.352 -3.723 1 97.88 111 LEU A C 1
ATOM 838 O O . LEU A 1 111 ? 10.836 -15.133 -4.438 1 97.88 111 LEU A O 1
ATOM 842 N N . ARG A 1 112 ? 9.617 -14.789 -2.592 1 96.38 112 ARG A N 1
ATOM 843 C CA . ARG A 1 112 ? 10.578 -13.828 -2.068 1 96.38 112 ARG A CA 1
ATOM 844 C C . ARG A 1 112 ? 11.891 -14.508 -1.702 1 96.38 112 ARG A C 1
ATOM 846 O O . ARG A 1 112 ? 12.969 -14.039 -2.082 1 96.38 112 ARG A O 1
ATOM 853 N N . ALA A 1 113 ? 11.812 -15.617 -1.015 1 95.56 113 ALA A N 1
ATOM 854 C CA . ALA A 1 113 ? 12.992 -16.328 -0.515 1 95.56 113 ALA A CA 1
ATOM 855 C C . ALA A 1 113 ? 13.828 -16.875 -1.665 1 95.56 113 ALA A C 1
ATOM 857 O O . ALA A 1 113 ? 15.062 -16.781 -1.639 1 95.56 113 ALA A O 1
ATOM 858 N N . ASN A 1 114 ? 13.18 -17.375 -2.656 1 96.81 114 ASN A N 1
ATOM 859 C CA . ASN A 1 114 ? 13.875 -18.062 -3.732 1 96.81 114 ASN A CA 1
ATOM 860 C C . ASN A 1 114 ? 14.359 -17.094 -4.805 1 96.81 114 ASN A C 1
ATOM 862 O O . ASN A 1 114 ? 15.422 -17.297 -5.398 1 96.81 114 ASN A O 1
ATOM 866 N N . TYR A 1 115 ? 13.5 -16.016 -5.047 1 97.38 115 TYR A N 1
ATOM 867 C CA . TYR A 1 115 ? 13.797 -15.258 -6.258 1 97.38 115 TYR A CA 1
ATOM 868 C C . TYR A 1 115 ? 13.773 -13.758 -5.977 1 97.38 115 TYR A C 1
ATOM 870 O O . TYR A 1 115 ? 14 -12.953 -6.879 1 97.38 115 TYR A O 1
ATOM 878 N N . GLY A 1 116 ? 13.445 -13.32 -4.766 1 95.69 116 GLY A N 1
ATOM 879 C CA . GLY A 1 116 ? 13.375 -11.906 -4.426 1 95.69 116 GLY A CA 1
ATOM 880 C C . GLY A 1 116 ? 12.141 -11.219 -4.988 1 95.69 116 GLY A C 1
ATOM 881 O O . GLY A 1 116 ? 12.07 -9.992 -5.027 1 95.69 116 GLY A O 1
ATOM 882 N N . ILE A 1 117 ? 11.227 -12.008 -5.438 1 97.31 117 ILE A N 1
ATOM 883 C CA . ILE A 1 117 ? 10.008 -11.469 -6.035 1 97.31 117 ILE A CA 1
ATOM 884 C C . ILE A 1 117 ? 9.008 -11.117 -4.938 1 97.31 117 ILE A C 1
ATOM 886 O O . ILE A 1 117 ? 8.602 -11.984 -4.16 1 97.31 117 ILE A O 1
ATOM 890 N N . ARG A 1 118 ? 8.602 -9.875 -4.891 1 96.88 118 ARG A N 1
ATOM 891 C CA . ARG A 1 118 ? 7.621 -9.422 -3.906 1 96.88 118 ARG A CA 1
ATOM 892 C C . ARG A 1 118 ? 6.211 -9.445 -4.488 1 96.88 118 ARG A C 1
ATOM 894 O O . ARG A 1 118 ? 6.035 -9.609 -5.695 1 96.88 118 ARG A O 1
ATOM 901 N N . SER A 1 119 ? 5.262 -9.312 -3.596 1 97.88 119 SER A N 1
ATOM 902 C CA . SER A 1 119 ? 3.891 -9.555 -4.023 1 97.88 119 SER A CA 1
ATOM 903 C C . SER A 1 119 ? 2.994 -8.359 -3.725 1 97.88 119 SER A C 1
ATOM 905 O O . SER A 1 119 ? 3.33 -7.52 -2.889 1 97.88 119 SER A O 1
ATOM 907 N N . ILE A 1 120 ? 1.933 -8.266 -4.434 1 97.56 120 ILE A N 1
ATOM 908 C CA . ILE A 1 120 ? 0.721 -7.539 -4.07 1 97.56 120 ILE A CA 1
ATOM 909 C C . ILE A 1 120 ? -0.408 -8.523 -3.785 1 97.56 120 ILE A C 1
ATOM 911 O O . ILE A 1 120 ? -0.78 -9.32 -4.652 1 97.56 120 ILE A O 1
ATOM 915 N N . PHE A 1 121 ? -0.936 -8.43 -2.605 1 96.19 121 PHE A N 1
ATOM 916 C CA . PHE A 1 121 ? -2.029 -9.328 -2.252 1 96.19 121 PHE A CA 1
ATOM 917 C C . PHE A 1 121 ? -3.371 -8.742 -2.68 1 96.19 121 PHE A C 1
ATOM 919 O O . PHE A 1 121 ? -3.607 -7.543 -2.521 1 96.19 121 PHE A O 1
ATOM 926 N N . LEU A 1 122 ? -4.133 -9.555 -3.285 1 93.19 122 LEU A N 1
ATOM 927 C CA . LEU A 1 122 ? -5.543 -9.273 -3.529 1 93.19 122 LEU A CA 1
ATOM 928 C C . LEU A 1 122 ? -6.422 -10.039 -2.545 1 93.19 122 LEU A C 1
ATOM 930 O O . LEU A 1 122 ? -6.477 -11.273 -2.582 1 93.19 122 LEU A O 1
ATOM 934 N N . SER A 1 123 ? -7.047 -9.391 -1.574 1 81.5 123 SER A N 1
ATOM 935 C CA . SER A 1 123 ? -7.609 -10.148 -0.462 1 81.5 123 SER A CA 1
ATOM 936 C C . SER A 1 123 ? -9 -9.641 -0.097 1 81.5 123 SER A C 1
ATOM 938 O O . SER A 1 123 ? -9.25 -8.438 -0.102 1 81.5 123 SER A O 1
ATOM 940 N N . GLY A 1 124 ? -9.867 -10.57 0.05 1 76.69 124 GLY A N 1
ATOM 941 C CA . GLY A 1 124 ? -11.141 -10.273 0.687 1 76.69 124 GLY A CA 1
ATOM 942 C C . GLY A 1 124 ? -11.109 -10.445 2.193 1 76.69 124 GLY A C 1
ATOM 943 O O . GLY A 1 124 ? -12.102 -10.18 2.875 1 76.69 124 GLY A O 1
ATOM 944 N N . TYR A 1 125 ? -9.984 -10.93 2.684 1 67.44 125 TYR A N 1
ATOM 945 C CA . TYR A 1 125 ? -9.914 -11.32 4.086 1 67.44 125 TYR A CA 1
ATOM 946 C C . TYR A 1 125 ? -9.07 -10.336 4.887 1 67.44 125 TYR A C 1
ATOM 948 O O . TYR A 1 125 ? -7.922 -10.062 4.539 1 67.44 125 TYR A O 1
ATOM 956 N N . ALA A 1 126 ? -9.656 -9.688 5.723 1 67 126 ALA A N 1
ATOM 957 C CA . ALA A 1 126 ? -8.945 -8.656 6.477 1 67 126 ALA A CA 1
ATOM 958 C C . ALA A 1 126 ? -8.867 -9.016 7.957 1 67 126 ALA A C 1
ATOM 960 O O . ALA A 1 126 ? -8.773 -8.133 8.812 1 67 126 ALA A O 1
ATOM 961 N N . ASN A 1 127 ? -8.852 -10.352 8.203 1 76.25 127 ASN A N 1
ATOM 962 C CA . ASN A 1 127 ? -8.766 -10.57 9.641 1 76.25 127 ASN A CA 1
ATOM 963 C C . ASN A 1 127 ? -7.324 -10.453 10.141 1 76.25 127 ASN A C 1
ATOM 965 O O . ASN A 1 127 ? -6.383 -10.477 9.344 1 76.25 127 ASN A O 1
ATOM 969 N N . HIS A 1 128 ? -7.156 -10.242 11.43 1 79.25 128 HIS A N 1
ATOM 970 C CA . HIS A 1 128 ? -5.898 -9.891 12.078 1 79.25 128 HIS A CA 1
ATOM 971 C C . HIS A 1 128 ? -4.84 -10.961 11.844 1 79.25 128 HIS A C 1
ATOM 973 O O . HIS A 1 128 ? -3.691 -10.641 11.516 1 79.25 128 HIS A O 1
ATOM 979 N N . ALA A 1 129 ? -5.219 -12.211 11.969 1 85.19 129 ALA A N 1
ATOM 980 C CA . ALA A 1 129 ? -4.242 -13.289 11.852 1 85.19 129 ALA A CA 1
ATOM 981 C C . ALA A 1 129 ? -3.684 -13.375 10.43 1 85.19 129 ALA A C 1
ATOM 983 O O . ALA A 1 129 ? -2.479 -13.547 10.242 1 85.19 129 ALA A O 1
ATOM 984 N N . ILE A 1 130 ? -4.488 -13.227 9.477 1 86.69 130 ILE A N 1
ATOM 985 C CA . ILE A 1 130 ? -4.086 -13.297 8.07 1 86.69 130 ILE A CA 1
ATOM 986 C C . ILE A 1 130 ? -3.223 -12.086 7.723 1 86.69 130 ILE A C 1
ATOM 988 O O . ILE A 1 130 ? -2.18 -12.227 7.078 1 86.69 130 ILE A O 1
ATOM 992 N N . MET A 1 131 ? -3.605 -10.961 8.227 1 87.25 131 MET A N 1
ATOM 993 C CA . MET A 1 131 ? -2.865 -9.734 7.945 1 87.25 131 MET A CA 1
ATOM 994 C C . MET A 1 131 ? -1.466 -9.797 8.547 1 87.25 131 MET A C 1
ATOM 996 O O . MET A 1 131 ? -0.508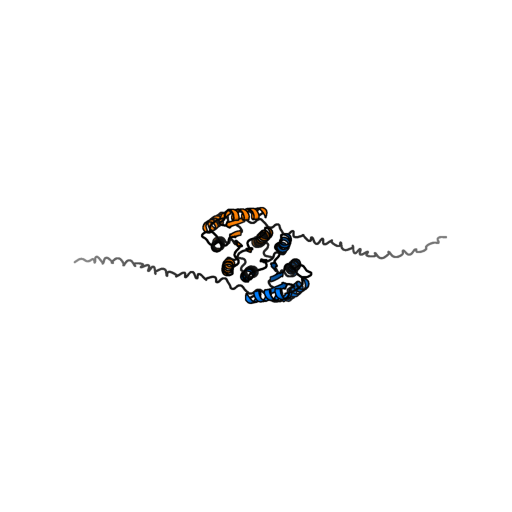 -9.297 7.949 1 87.25 131 MET A O 1
ATOM 1000 N N . ALA A 1 132 ? -1.364 -10.422 9.695 1 86.81 132 ALA A N 1
ATOM 1001 C CA . ALA A 1 132 ? -0.055 -10.586 10.32 1 86.81 132 ALA A CA 1
ATOM 1002 C C . ALA A 1 132 ? 0.862 -11.445 9.461 1 86.81 132 ALA A C 1
ATOM 1004 O O . ALA A 1 132 ? 2.037 -11.117 9.273 1 86.81 132 ALA A O 1
ATOM 1005 N N . ARG A 1 133 ? 0.325 -12.484 8.938 1 90.31 133 ARG A N 1
ATOM 1006 C CA . ARG A 1 133 ? 1.103 -13.359 8.07 1 90.31 133 ARG A CA 1
ATOM 1007 C C . ARG A 1 133 ? 1.512 -12.633 6.789 1 90.31 133 ARG A C 1
ATOM 1009 O O . ARG A 1 133 ? 2.643 -12.781 6.32 1 90.31 133 ARG A O 1
ATOM 1016 N N . ILE A 1 134 ? 0.603 -11.891 6.254 1 91.62 134 ILE A N 1
ATOM 1017 C CA . ILE A 1 134 ? 0.868 -11.117 5.043 1 91.62 134 ILE A CA 1
ATOM 1018 C C . ILE A 1 134 ? 2.006 -10.133 5.301 1 91.62 134 ILE A C 1
ATOM 1020 O O . ILE A 1 134 ? 2.914 -9.992 4.477 1 91.62 134 ILE A O 1
ATOM 1024 N N . THR A 1 135 ? 1.958 -9.5 6.418 1 87.12 135 THR A N 1
ATOM 1025 C CA . THR A 1 135 ? 2.959 -8.5 6.785 1 87.12 135 THR A CA 1
ATOM 1026 C C . THR A 1 135 ? 4.359 -9.109 6.773 1 87.12 135 THR A C 1
ATOM 1028 O O . THR A 1 135 ? 5.316 -8.469 6.336 1 87.12 135 THR A O 1
ATOM 1031 N N . GLU A 1 136 ? 4.473 -10.328 7.09 1 88.88 136 GLU A N 1
ATOM 1032 C CA . GLU A 1 136 ? 5.762 -11 7.215 1 88.88 136 GLU A CA 1
ATOM 1033 C C . GLU A 1 136 ? 6.363 -11.305 5.844 1 88.88 136 GLU A C 1
ATOM 1035 O O . GLU A 1 136 ? 7.555 -11.602 5.734 1 88.88 136 GLU A O 1
ATOM 1040 N N . THR A 1 137 ? 5.574 -11.25 4.855 1 92.5 137 THR A N 1
ATOM 1041 C CA . THR A 1 137 ? 6.086 -11.5 3.514 1 92.5 137 THR A CA 1
ATOM 1042 C C . THR A 1 137 ? 6.641 -10.219 2.896 1 92.5 137 THR A C 1
ATOM 1044 O O . THR A 1 137 ? 7.184 -10.242 1.79 1 92.5 137 THR A O 1
ATOM 1047 N N . TYR A 1 138 ? 6.43 -9.055 3.525 1 90.12 138 TYR A N 1
ATOM 1048 C CA . TYR A 1 138 ? 6.879 -7.742 3.08 1 90.12 138 TYR A CA 1
ATOM 1049 C C . TYR A 1 138 ? 6.363 -7.438 1.679 1 90.12 138 TYR A C 1
ATOM 1051 O O . TYR A 1 138 ? 7.145 -7.133 0.774 1 90.12 138 TYR A O 1
ATOM 1059 N N . PRO A 1 139 ? 5.074 -7.387 1.606 1 94.94 139 PRO A N 1
ATOM 1060 C CA . PRO A 1 139 ? 4.504 -7.141 0.279 1 94.94 139 PRO A CA 1
ATOM 1061 C C . PRO A 1 139 ? 4.703 -5.703 -0.193 1 94.94 139 PRO A C 1
ATOM 1063 O O . PRO A 1 139 ? 5.062 -4.832 0.604 1 94.94 139 PRO A O 1
ATOM 1066 N N . LEU A 1 140 ? 4.52 -5.527 -1.501 1 94.12 140 LEU A N 1
ATOM 1067 C CA . LEU A 1 140 ? 4.562 -4.191 -2.08 1 94.12 140 LEU A CA 1
ATOM 1068 C C . LEU A 1 140 ? 3.25 -3.451 -1.83 1 94.12 140 LEU A C 1
ATOM 1070 O O . LEU A 1 140 ? 3.195 -2.223 -1.935 1 94.12 140 LEU A O 1
ATOM 1074 N N . GLY A 1 141 ? 2.191 -4.266 -1.543 1 92.94 141 GLY A N 1
ATOM 1075 C CA . GLY A 1 141 ? 0.886 -3.684 -1.275 1 92.94 141 GLY A CA 1
ATOM 1076 C C . GLY A 1 141 ? -0.195 -4.727 -1.051 1 92.94 141 GLY A C 1
ATOM 1077 O O . GLY A 1 141 ? 0.047 -5.922 -1.209 1 92.94 141 GLY A O 1
ATOM 1078 N N . VAL A 1 142 ? -1.322 -4.203 -0.642 1 92.31 142 VAL A N 1
ATOM 1079 C CA . VAL A 1 142 ? -2.525 -5.008 -0.471 1 92.31 142 VAL A CA 1
ATOM 1080 C C . VAL A 1 142 ? -3.729 -4.277 -1.059 1 92.31 142 VAL A C 1
ATOM 1082 O O . VAL A 1 142 ? -3.918 -3.082 -0.81 1 92.31 142 VAL A O 1
ATOM 1085 N N . VAL A 1 143 ? -4.477 -5.016 -1.817 1 90.44 143 VAL A N 1
ATOM 1086 C CA . VAL A 1 143 ? -5.711 -4.504 -2.4 1 90.44 143 VAL A CA 1
ATOM 1087 C C . VAL A 1 143 ? -6.898 -5.328 -1.907 1 90.44 143 VAL A C 1
ATOM 1089 O O . VAL A 1 143 ? -6.973 -6.531 -2.158 1 90.44 143 VAL A O 1
ATOM 1092 N N . ASN A 1 144 ? -7.828 -4.719 -1.261 1 86.31 144 ASN A N 1
ATOM 1093 C CA . ASN A 1 144 ? -8.961 -5.43 -0.671 1 86.31 144 ASN A CA 1
ATOM 1094 C C . ASN A 1 144 ? -10.047 -5.711 -1.706 1 86.31 144 ASN A C 1
ATOM 1096 O O . ASN A 1 144 ? -10.43 -4.82 -2.463 1 86.31 144 ASN A O 1
ATOM 1100 N N . LYS A 1 145 ? -10.453 -6.957 -1.704 1 87 145 LYS A N 1
ATOM 1101 C CA . LYS A 1 145 ? -11.602 -7.332 -2.523 1 87 145 LYS A CA 1
ATOM 1102 C C . LYS A 1 145 ? -12.914 -7.008 -1.812 1 87 145 LYS A C 1
ATOM 1104 O O . LYS A 1 145 ? -13.031 -7.184 -0.597 1 87 145 LYS A O 1
ATOM 1109 N N . PRO A 1 146 ? -13.898 -6.676 -2.625 1 86.44 146 PRO A N 1
ATOM 1110 C CA . PRO A 1 146 ? -13.828 -6.219 -4.016 1 86.44 146 PRO A CA 1
ATOM 1111 C C . PRO A 1 146 ? -13.047 -4.91 -4.168 1 86.44 146 PRO A C 1
ATOM 1113 O O . PRO A 1 146 ? -13 -4.105 -3.232 1 86.44 146 PRO A O 1
ATOM 1116 N N . TYR A 1 147 ? -12.383 -4.715 -5.332 1 87.88 147 TYR A N 1
ATOM 1117 C CA . TYR A 1 147 ? -11.633 -3.49 -5.598 1 87.88 147 TYR A CA 1
ATOM 1118 C C . TYR A 1 147 ? -11.977 -2.932 -6.973 1 87.88 147 TYR A C 1
ATOM 1120 O O . TYR A 1 147 ? -12.438 -3.664 -7.852 1 87.88 147 TYR A O 1
ATOM 1128 N N . SER A 1 148 ? -11.82 -1.624 -7.117 1 86 148 SER A N 1
ATOM 1129 C CA . SER A 1 148 ? -11.992 -0.958 -8.406 1 86 148 SER A CA 1
ATOM 1130 C C . SER A 1 148 ? -10.711 -1.039 -9.234 1 86 148 SER A C 1
ATOM 1132 O O . SER A 1 148 ? -9.641 -1.348 -8.711 1 86 148 SER A O 1
ATOM 1134 N N . LEU A 1 149 ? -10.875 -0.776 -10.5 1 90.19 149 LEU A N 1
ATOM 1135 C CA . LEU A 1 149 ? -9.719 -0.704 -11.383 1 90.19 149 LEU A CA 1
ATOM 1136 C C . LEU A 1 149 ? -8.734 0.359 -10.898 1 90.19 149 LEU A C 1
ATOM 1138 O O . LEU A 1 149 ? -7.52 0.182 -11.008 1 90.19 149 LEU A O 1
ATOM 1142 N N . ALA A 1 150 ? -9.281 1.395 -10.383 1 88.06 150 ALA A N 1
ATOM 1143 C CA . ALA A 1 150 ? -8.453 2.49 -9.891 1 88.06 150 ALA A CA 1
ATOM 1144 C C . ALA A 1 150 ? -7.602 2.043 -8.703 1 88.06 150 ALA A C 1
ATOM 1146 O O . ALA A 1 150 ? -6.453 2.461 -8.562 1 88.06 150 ALA A O 1
ATOM 1147 N N . GLN A 1 151 ? -8.117 1.265 -7.871 1 88.81 151 GLN A N 1
ATOM 1148 C CA . GLN A 1 151 ? -7.387 0.752 -6.719 1 88.81 151 GLN A CA 1
ATOM 1149 C C . GLN A 1 151 ? -6.266 -0.186 -7.148 1 88.81 151 GLN A C 1
ATOM 1151 O O . GLN A 1 151 ? -5.152 -0.117 -6.617 1 88.81 151 GLN A O 1
ATOM 1156 N N . LEU A 1 152 ? -6.598 -1.04 -8.094 1 93.19 152 LEU A N 1
ATOM 1157 C CA . LEU A 1 152 ? -5.562 -1.918 -8.633 1 93.19 152 LEU A CA 1
ATOM 1158 C C . LEU A 1 152 ? -4.465 -1.111 -9.32 1 93.19 152 LEU A C 1
ATOM 1160 O O . LEU A 1 152 ? -3.277 -1.395 -9.148 1 93.19 152 LEU A O 1
ATOM 1164 N N . LYS A 1 153 ? -4.859 -0.124 -10.062 1 92.5 153 LYS A N 1
ATOM 1165 C CA . LYS A 1 153 ? -3.906 0.745 -10.75 1 92.5 153 LYS A CA 1
ATOM 1166 C C . LYS A 1 153 ? -2.959 1.415 -9.758 1 92.5 153 LYS A C 1
ATOM 1168 O O . LYS A 1 153 ? -1.751 1.48 -9.984 1 92.5 153 LYS A O 1
ATOM 1173 N N . LEU A 1 154 ? -3.479 1.895 -8.719 1 90.5 154 LEU A N 1
ATOM 1174 C CA . LEU A 1 154 ? -2.662 2.566 -7.715 1 90.5 154 LEU A CA 1
ATOM 1175 C C . LEU A 1 154 ? -1.619 1.614 -7.137 1 90.5 154 LEU A C 1
ATOM 1177 O O . LEU A 1 154 ? -0.443 1.97 -7.027 1 90.5 154 LEU A O 1
ATOM 1181 N N . ALA A 1 155 ? -2.074 0.426 -6.762 1 93.19 155 ALA A N 1
ATOM 1182 C CA . ALA A 1 155 ? -1.156 -0.558 -6.195 1 93.19 155 ALA A CA 1
ATOM 1183 C C . ALA A 1 155 ? -0.027 -0.88 -7.168 1 93.19 155 ALA A C 1
ATOM 1185 O O . ALA A 1 155 ? 1.141 -0.946 -6.777 1 93.19 155 ALA A O 1
ATOM 1186 N N . LEU A 1 156 ? -0.339 -0.993 -8.398 1 95.62 156 LEU A N 1
ATOM 1187 C CA . LEU A 1 156 ? 0.65 -1.344 -9.414 1 95.62 156 LEU A CA 1
ATOM 1188 C C . LEU A 1 156 ? 1.569 -0.163 -9.711 1 95.62 156 LEU A C 1
ATOM 1190 O O . LEU A 1 156 ? 2.771 -0.344 -9.914 1 95.62 156 LEU A O 1
ATOM 1194 N N . ASP A 1 157 ? 1.01 1.041 -9.75 1 91.62 157 ASP A N 1
ATOM 1195 C CA . ASP A 1 157 ? 1.823 2.234 -9.961 1 91.62 157 ASP A CA 1
ATOM 1196 C C . ASP A 1 157 ? 2.84 2.41 -8.836 1 91.62 157 ASP A C 1
ATOM 1198 O O . ASP A 1 157 ? 4.012 2.705 -9.086 1 91.62 157 ASP A O 1
ATOM 1202 N N . LEU A 1 158 ? 2.393 2.234 -7.641 1 90.44 158 LEU A N 1
ATOM 1203 C CA . LEU A 1 158 ? 3.289 2.373 -6.496 1 90.44 158 LEU A CA 1
ATOM 1204 C C . LEU A 1 158 ? 4.375 1.303 -6.523 1 90.44 158 LEU A C 1
ATOM 1206 O O . LEU A 1 158 ? 5.535 1.583 -6.219 1 90.44 158 LEU A O 1
ATOM 1210 N N . ALA A 1 159 ? 4 0.123 -6.898 1 94.12 159 ALA A N 1
ATOM 1211 C CA . ALA A 1 159 ? 4.98 -0.955 -7.02 1 94.12 159 ALA A CA 1
ATOM 1212 C C . ALA A 1 159 ? 6.012 -0.638 -8.094 1 94.12 159 ALA A C 1
ATOM 1214 O O . ALA A 1 159 ? 7.211 -0.848 -7.898 1 94.12 159 ALA A O 1
ATOM 1215 N N . ALA A 1 160 ? 5.543 -0.138 -9.203 1 93.5 160 ALA A N 1
ATOM 1216 C CA . ALA A 1 160 ? 6.434 0.19 -10.312 1 93.5 160 ALA A CA 1
ATOM 1217 C C . ALA A 1 160 ? 7.441 1.261 -9.914 1 93.5 160 ALA A C 1
ATOM 1219 O O . ALA A 1 160 ? 8.625 1.168 -10.25 1 93.5 160 ALA A O 1
ATOM 1220 N N . ARG A 1 161 ? 6.973 2.215 -9.227 1 87.25 161 ARG A N 1
ATOM 1221 C CA . ARG A 1 161 ? 7.844 3.293 -8.773 1 87.25 161 ARG A CA 1
ATOM 1222 C C . ARG A 1 161 ? 8.875 2.779 -7.773 1 87.25 161 ARG A C 1
ATOM 1224 O O . ARG A 1 161 ? 10.031 3.223 -7.777 1 87.25 161 ARG A O 1
ATOM 1231 N N . ARG A 1 162 ? 8.406 1.921 -6.945 1 86.56 162 ARG A N 1
ATOM 1232 C CA . ARG A 1 162 ? 9.297 1.354 -5.934 1 86.56 162 ARG A CA 1
ATOM 1233 C C . ARG A 1 162 ? 10.383 0.499 -6.578 1 86.56 162 ARG A C 1
ATOM 1235 O O . ARG A 1 162 ? 11.539 0.525 -6.145 1 86.56 162 ARG A O 1
ATOM 1242 N N . LEU A 1 163 ? 10 -0.198 -7.531 1 89.5 163 LEU A N 1
ATOM 1243 C CA . LEU A 1 163 ? 10.922 -1.148 -8.141 1 89.5 163 LEU A CA 1
ATOM 1244 C C . LEU A 1 163 ? 11.805 -0.458 -9.172 1 89.5 163 LEU A C 1
ATOM 1246 O O . LEU A 1 163 ? 12.961 -0.852 -9.367 1 89.5 163 LEU A O 1
ATOM 1250 N N . HIS A 1 164 ? 11.234 0.54 -9.836 1 80.38 164 HIS A N 1
ATOM 1251 C CA . HIS A 1 164 ? 11.969 1.13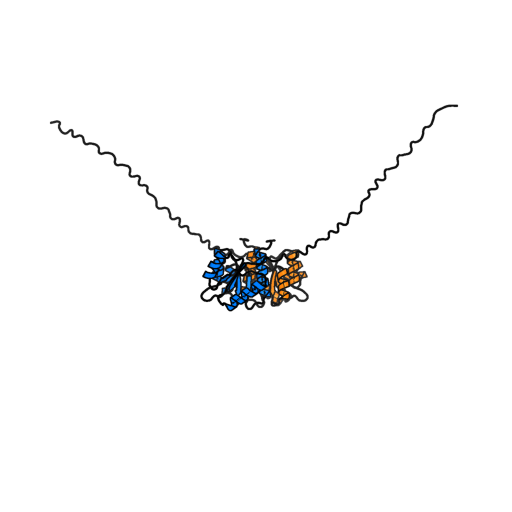4 -10.953 1 80.38 164 HIS A CA 1
ATOM 1252 C C . HIS A 1 164 ? 12.281 2.6 -10.68 1 80.38 164 HIS A C 1
ATOM 1254 O O . HIS A 1 164 ? 13.023 3.23 -11.445 1 80.38 164 HIS A O 1
ATOM 1260 N N . GLY A 1 165 ? 11.57 3.174 -9.664 1 65.56 165 GLY A N 1
ATOM 1261 C CA . GLY A 1 165 ? 11.727 4.609 -9.469 1 65.56 165 GLY A CA 1
ATOM 1262 C C . GLY A 1 165 ? 13.008 4.98 -8.75 1 65.56 165 GLY A C 1
ATOM 1263 O O . GLY A 1 165 ? 13.695 4.109 -8.211 1 65.56 165 GLY A O 1
ATOM 1264 N N . PRO A 1 166 ? 13.414 6.254 -9.094 1 56 166 PRO A N 1
ATOM 1265 C CA . PRO A 1 166 ? 14.594 6.742 -8.367 1 56 166 PRO A CA 1
ATOM 1266 C C . PRO A 1 166 ? 14.398 6.719 -6.855 1 56 166 PRO A C 1
ATOM 1268 O O . PRO A 1 166 ? 13.273 6.832 -6.371 1 56 166 PRO A O 1
ATOM 1271 N N . ARG A 1 167 ? 15.133 5.898 -6.07 1 50.72 167 ARG A N 1
ATOM 1272 C CA . ARG A 1 167 ? 15.047 5.844 -4.617 1 50.72 167 ARG A CA 1
ATOM 1273 C C . ARG A 1 167 ? 14.805 7.23 -4.027 1 50.72 167 ARG A C 1
ATOM 1275 O O . ARG A 1 167 ? 14.367 7.355 -2.881 1 50.72 167 ARG A O 1
ATOM 1282 N N . GLY A 1 168 ? 15.156 8.383 -4.656 1 43.03 168 GLY A N 1
ATOM 1283 C CA . GLY A 1 168 ? 15.164 9.711 -4.07 1 43.03 168 GLY A CA 1
ATOM 1284 C C . GLY A 1 168 ? 13.82 10.406 -4.16 1 43.03 168 GLY A C 1
ATOM 1285 O O . GLY A 1 168 ? 12.992 10.07 -5.016 1 43.03 168 GLY A O 1
ATOM 1286 N N . MET B 1 1 ? 83.625 -78.812 28.391 1 22.03 1 MET B N 1
ATOM 1287 C CA . MET B 1 1 ? 83.062 -79 27.078 1 22.03 1 MET B CA 1
ATOM 1288 C C . MET B 1 1 ? 82.25 -77.75 26.688 1 22.03 1 MET B C 1
ATOM 1290 O O . MET B 1 1 ? 81.312 -77.375 27.359 1 22.03 1 MET B O 1
ATOM 1294 N N . ALA B 1 2 ? 82.875 -76.75 26.062 1 29.03 2 ALA B N 1
ATOM 1295 C CA . ALA B 1 2 ? 82.875 -75.312 25.781 1 29.03 2 ALA B CA 1
ATOM 1296 C C . ALA B 1 2 ? 81.75 -74.938 24.812 1 29.03 2 ALA B C 1
ATOM 1298 O O . ALA B 1 2 ? 81.75 -73.875 24.203 1 29.03 2 ALA B O 1
ATOM 1299 N N . ARG B 1 3 ? 80.625 -75.812 24.781 1 21.81 3 ARG B N 1
ATOM 1300 C CA . ARG B 1 3 ? 79.938 -75.938 23.5 1 21.81 3 ARG B CA 1
ATOM 1301 C C . ARG B 1 3 ? 79.375 -74.625 23.047 1 21.81 3 ARG B C 1
ATOM 1303 O O . ARG B 1 3 ? 79.438 -74.25 21.875 1 21.81 3 ARG B O 1
ATOM 1310 N N . ASP B 1 4 ? 78.312 -74.062 23.719 1 25.08 4 ASP B N 1
ATOM 1311 C CA . ASP B 1 4 ? 77 -73.875 23.078 1 25.08 4 ASP B CA 1
ATOM 1312 C C . ASP B 1 4 ? 76.875 -72.438 22.453 1 25.08 4 ASP B C 1
ATOM 1314 O O . ASP B 1 4 ? 76.75 -71.438 23.172 1 25.08 4 ASP B O 1
ATOM 1318 N N . ASP B 1 5 ? 77.5 -72.188 21.312 1 25.28 5 ASP B N 1
ATOM 1319 C CA . ASP B 1 5 ? 77.812 -70.875 20.688 1 25.28 5 ASP B CA 1
ATOM 1320 C C . ASP B 1 5 ? 76.5 -70.25 20.109 1 25.28 5 ASP B C 1
ATOM 1322 O O . ASP B 1 5 ? 76.562 -69.188 19.516 1 25.28 5 ASP B O 1
ATOM 1326 N N . VAL B 1 6 ? 75.312 -71.062 20.016 1 28.23 6 VAL B N 1
ATOM 1327 C CA . VAL B 1 6 ? 74.562 -70.75 18.781 1 28.23 6 VAL B CA 1
ATOM 1328 C C . VAL B 1 6 ? 74.125 -69.312 18.75 1 28.23 6 VAL B C 1
ATOM 1330 O O . VAL B 1 6 ? 73.938 -68.688 19.797 1 28.23 6 VAL B O 1
ATOM 1333 N N . ASP B 1 7 ? 74.188 -68.625 17.547 1 26.44 7 ASP B N 1
ATOM 1334 C CA . ASP B 1 7 ? 74.188 -67.375 16.781 1 26.44 7 ASP B CA 1
ATOM 1335 C C . ASP B 1 7 ? 72.812 -66.75 16.734 1 26.44 7 ASP B C 1
ATOM 1337 O O . ASP B 1 7 ? 71.938 -67.25 16.047 1 26.44 7 ASP B O 1
ATOM 1341 N N . THR B 1 8 ? 72.188 -66.438 17.859 1 27.12 8 THR B N 1
ATOM 1342 C CA . THR B 1 8 ? 70.75 -66.062 17.906 1 27.12 8 THR B CA 1
ATOM 1343 C C . THR B 1 8 ? 70.5 -64.812 17.062 1 27.12 8 THR B C 1
ATOM 1345 O O . THR B 1 8 ? 71.125 -63.75 17.328 1 27.12 8 THR B O 1
ATOM 1348 N N . LEU B 1 9 ? 70.312 -65 15.75 1 26.55 9 LEU B N 1
ATOM 1349 C CA . LEU B 1 9 ? 70.062 -64 14.695 1 26.55 9 LEU B CA 1
ATOM 1350 C C . LEU B 1 9 ? 69 -63.031 15.102 1 26.55 9 LEU B C 1
ATOM 1352 O O . LEU B 1 9 ? 67.875 -63.469 15.492 1 26.55 9 LEU B O 1
ATOM 1356 N N . ALA B 1 10 ? 69.312 -61.844 15.453 1 27.53 10 ALA B N 1
ATOM 1357 C CA . ALA B 1 10 ? 68.562 -60.688 15.93 1 27.53 10 ALA B CA 1
ATOM 1358 C C . ALA B 1 10 ? 67.562 -60.281 14.906 1 27.53 10 ALA B C 1
ATOM 1360 O O . ALA B 1 10 ? 67.875 -60 13.758 1 27.53 10 ALA B O 1
ATOM 1361 N N . ARG B 1 11 ? 66.312 -60.906 14.938 1 27.09 11 ARG B N 1
ATOM 1362 C CA . ARG B 1 11 ? 65.188 -60.688 14.031 1 27.09 11 ARG B CA 1
ATOM 1363 C C . ARG B 1 11 ? 64.938 -59.188 13.82 1 27.09 11 ARG B C 1
ATOM 1365 O O . ARG B 1 11 ? 65.125 -58.406 14.742 1 27.09 11 ARG B O 1
ATOM 1372 N N . PRO B 1 12 ? 64.875 -58.781 12.539 1 26.41 12 PRO B N 1
ATOM 1373 C CA . PRO B 1 12 ? 64.75 -57.406 12.039 1 26.41 12 PRO B CA 1
ATOM 1374 C C . PRO B 1 12 ? 63.562 -56.656 12.641 1 26.41 12 PRO B C 1
ATOM 1376 O O . PRO B 1 12 ? 62.625 -57.281 13.141 1 26.41 12 PRO B O 1
ATOM 1379 N N . SER B 1 13 ? 63.781 -55.406 13.062 1 28.53 13 SER B N 1
ATOM 1380 C CA . SER B 1 13 ? 63 -54.344 13.703 1 28.53 13 SER B CA 1
ATOM 1381 C C . SER B 1 13 ? 61.75 -54 12.906 1 28.53 13 SER B C 1
ATOM 1383 O O . SER B 1 13 ? 61.812 -53.844 11.688 1 28.53 13 SER B O 1
ATOM 1385 N N . PRO B 1 14 ? 60.531 -54.562 13.281 1 26.66 14 PRO B N 1
ATOM 1386 C CA . PRO B 1 14 ? 59.281 -54.375 12.586 1 26.66 14 PRO B CA 1
ATOM 1387 C C . PRO B 1 14 ? 59 -52.938 12.188 1 26.66 14 PRO B C 1
ATOM 1389 O O . PRO B 1 14 ? 59.531 -52 12.812 1 26.66 14 PRO B O 1
ATOM 1392 N N . ARG B 1 15 ? 58.688 -52.688 10.867 1 22.27 15 ARG B N 1
ATOM 1393 C CA . ARG B 1 15 ? 58.281 -51.5 10.102 1 22.27 15 ARG B CA 1
ATOM 1394 C C . ARG B 1 15 ? 57.188 -50.75 10.836 1 22.27 15 ARG B C 1
ATOM 1396 O O . ARG B 1 15 ? 56.281 -51.344 11.43 1 22.27 15 ARG B O 1
ATOM 1403 N N . LEU B 1 16 ? 57.438 -49.469 11.195 1 26.06 16 LEU B N 1
ATOM 1404 C CA . LEU B 1 16 ? 56.688 -48.375 11.773 1 26.06 16 LEU B CA 1
ATOM 1405 C C . LEU B 1 16 ? 55.375 -48.156 11.023 1 26.06 16 LEU B C 1
ATOM 1407 O O . LEU B 1 16 ? 55.375 -47.844 9.836 1 26.06 16 LEU B O 1
ATOM 1411 N N . GLU B 1 17 ? 54.375 -49.062 11.219 1 24.7 17 GLU B N 1
ATOM 1412 C CA . GLU B 1 17 ? 53.031 -48.812 10.68 1 24.7 17 GLU B CA 1
ATOM 1413 C C . GLU B 1 17 ? 52.562 -47.406 10.969 1 24.7 17 GLU B C 1
ATOM 1415 O O . GLU B 1 17 ? 52.594 -46.938 12.117 1 24.7 17 GLU B O 1
ATOM 1420 N N . TRP B 1 18 ? 52.719 -46.406 9.992 1 24.72 18 TRP B N 1
ATOM 1421 C CA . TRP B 1 18 ? 52.219 -45.031 9.938 1 24.72 18 TRP B CA 1
ATOM 1422 C C . TRP B 1 18 ? 50.719 -45 10.227 1 24.72 18 TRP B C 1
ATOM 1424 O O . TRP B 1 18 ? 49.906 -45.531 9.445 1 24.72 18 TRP B O 1
ATOM 1434 N N . ARG B 1 19 ? 50.312 -45.281 11.484 1 24.36 19 ARG B N 1
ATOM 1435 C CA . ARG B 1 19 ? 48.938 -45.125 11.891 1 24.36 19 ARG B CA 1
ATOM 1436 C C . ARG B 1 19 ? 48.406 -43.75 11.492 1 24.36 19 ARG B C 1
ATOM 1438 O O . ARG B 1 19 ? 48.844 -42.719 12.055 1 24.36 19 ARG B O 1
ATOM 1445 N N . HIS B 1 20 ? 48.281 -43.469 10.164 1 24.94 20 HIS B N 1
ATOM 1446 C CA . HIS B 1 20 ? 47.562 -42.25 9.797 1 24.94 20 HIS B CA 1
ATOM 1447 C C . HIS B 1 20 ? 46.219 -42.156 10.5 1 24.94 20 HIS B C 1
ATOM 1449 O O . HIS B 1 20 ? 45.344 -43 10.273 1 24.94 20 HIS B O 1
ATOM 1455 N N . ARG B 1 21 ? 46.156 -41.938 11.805 1 24.72 21 ARG B N 1
ATOM 1456 C CA . ARG B 1 21 ? 44.906 -41.656 12.492 1 24.72 21 ARG B CA 1
ATOM 1457 C C . ARG B 1 21 ? 44.094 -40.562 11.789 1 24.72 21 ARG B C 1
ATOM 1459 O O . ARG B 1 21 ? 44.531 -39.406 11.789 1 24.72 21 ARG B O 1
ATOM 1466 N N . CYS B 1 22 ? 43.594 -40.781 10.57 1 25.61 22 CYS B N 1
ATOM 1467 C CA . CYS B 1 22 ? 42.656 -39.812 10.047 1 25.61 22 CYS B CA 1
ATOM 1468 C C . CYS B 1 22 ? 41.594 -39.469 11.078 1 25.61 22 CYS B C 1
ATOM 1470 O O . CYS B 1 22 ? 40.844 -40.344 11.531 1 25.61 22 CYS B O 1
ATOM 1472 N N . GLY B 1 23 ? 42 -38.719 12.117 1 27.61 23 GLY B N 1
ATOM 1473 C CA . GLY B 1 23 ? 40.969 -38.25 13.039 1 27.61 23 GLY B CA 1
ATOM 1474 C C . GLY B 1 23 ? 39.688 -37.812 12.344 1 27.61 23 GLY B C 1
ATOM 1475 O O . GLY B 1 23 ? 39.719 -37.375 11.188 1 27.61 23 GLY B O 1
ATOM 1476 N N . PRO B 1 24 ? 38.594 -38.5 12.727 1 28.58 24 PRO B N 1
ATOM 1477 C CA . PRO B 1 24 ? 37.344 -38.094 12.102 1 28.58 24 PRO B CA 1
ATOM 1478 C C . PRO B 1 24 ? 37.156 -36.594 12.062 1 28.58 24 PRO B C 1
ATOM 1480 O O . PRO B 1 24 ? 37.719 -35.875 12.898 1 28.58 24 PRO B O 1
ATOM 1483 N N . ALA B 1 25 ? 37.062 -36.031 10.828 1 27.72 25 ALA B N 1
ATOM 1484 C CA . ALA B 1 25 ? 36.656 -34.625 10.617 1 27.72 25 ALA B CA 1
ATOM 1485 C C . ALA B 1 25 ? 35.562 -34.25 11.594 1 27.72 25 ALA B C 1
ATOM 1487 O O . ALA B 1 25 ? 34.562 -34.969 11.758 1 27.72 25 ALA B O 1
ATOM 1488 N N . ALA B 1 26 ? 35.875 -33.469 12.633 1 27 26 ALA B N 1
ATOM 1489 C CA . ALA B 1 26 ? 34.875 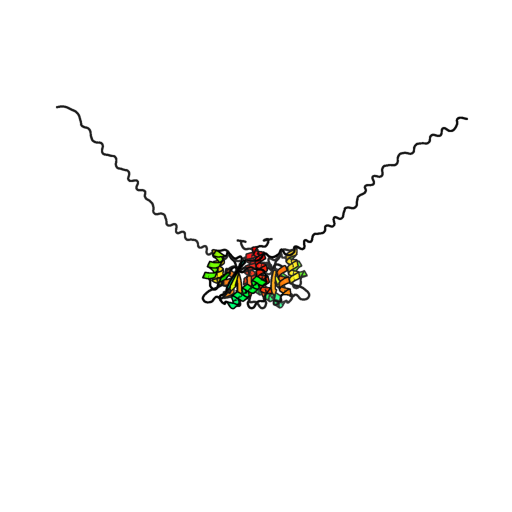-32.781 13.461 1 27 26 ALA B CA 1
ATOM 1490 C C . ALA B 1 26 ? 33.719 -32.25 12.625 1 27 26 ALA B C 1
ATOM 1492 O O . ALA B 1 26 ? 33.906 -31.547 11.641 1 27 26 ALA B O 1
ATOM 1493 N N . GLN B 1 27 ? 32.75 -33.062 12.359 1 23.78 27 GLN B N 1
ATOM 1494 C CA . GLN B 1 27 ? 31.516 -32.469 11.859 1 23.78 27 GLN B CA 1
ATOM 1495 C C . GLN B 1 27 ? 31.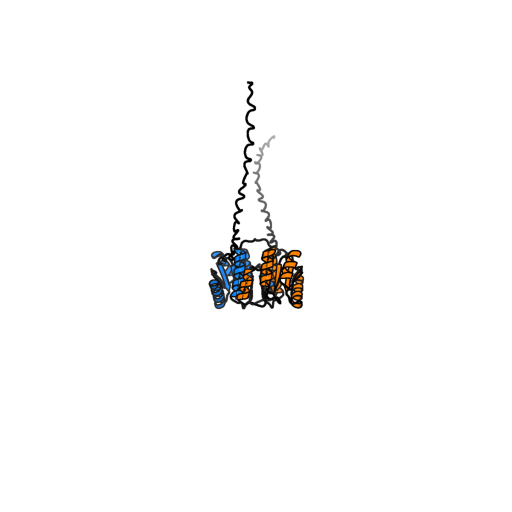219 -31.156 12.57 1 23.78 27 GLN B C 1
ATOM 1497 O O . GLN B 1 27 ? 30.875 -31.141 13.75 1 23.78 27 GLN B O 1
ATOM 1502 N N . ALA B 1 28 ? 32.031 -30.141 12.336 1 30.05 28 ALA B N 1
ATOM 1503 C CA . ALA B 1 28 ? 31.484 -28.844 12.727 1 30.05 28 ALA B CA 1
ATOM 1504 C C . ALA B 1 28 ? 29.969 -28.797 12.523 1 30.05 28 ALA B C 1
ATOM 1506 O O . ALA B 1 28 ? 29.469 -29.094 11.438 1 30.05 28 ALA B O 1
ATOM 1507 N N . ASP B 1 29 ? 29.281 -29.219 13.5 1 30.75 29 ASP B N 1
ATOM 1508 C CA . ASP B 1 29 ? 27.875 -28.859 13.555 1 30.75 29 ASP B CA 1
ATOM 1509 C C . ASP B 1 29 ? 27.625 -27.469 12.977 1 30.75 29 ASP B C 1
ATOM 1511 O O . ASP B 1 29 ? 28.109 -26.469 13.516 1 30.75 29 ASP B O 1
ATOM 1515 N N . ARG B 1 30 ? 27.859 -27.297 11.719 1 31.84 30 ARG B N 1
ATOM 1516 C CA . ARG B 1 30 ? 27.281 -26.078 11.172 1 31.84 30 ARG B CA 1
ATOM 1517 C C . ARG B 1 30 ? 25.938 -25.781 11.82 1 31.84 30 ARG B C 1
ATOM 1519 O O . ARG B 1 30 ? 24.922 -26.391 11.461 1 31.84 30 ARG B O 1
ATOM 1526 N N . ARG B 1 31 ? 25.844 -25.703 13.148 1 33.06 31 ARG B N 1
ATOM 1527 C CA . ARG B 1 31 ? 24.703 -24.922 13.602 1 33.06 31 ARG B CA 1
ATOM 1528 C C . ARG B 1 31 ? 24.406 -23.781 12.633 1 33.06 31 ARG B C 1
ATOM 1530 O O . ARG B 1 31 ? 25.203 -22.875 12.469 1 33.06 31 ARG B O 1
ATOM 1537 N N . ASP B 1 32 ? 24.062 -24.094 11.406 1 35.34 32 ASP B N 1
ATOM 1538 C CA . ASP B 1 32 ? 23.312 -23.078 10.672 1 35.34 32 ASP B CA 1
ATOM 1539 C C . ASP B 1 32 ? 22.578 -22.141 11.625 1 35.34 32 ASP B C 1
ATOM 1541 O O . ASP B 1 32 ? 21.641 -22.562 12.32 1 35.34 32 ASP B O 1
ATOM 1545 N N . SER B 1 33 ? 23.234 -21.406 12.422 1 37.22 33 SER B N 1
ATOM 1546 C CA . SER B 1 33 ? 22.516 -20.281 13.016 1 37.22 33 SER B CA 1
ATOM 1547 C C . SER B 1 33 ? 21.406 -19.781 12.102 1 37.22 33 SER B C 1
ATOM 1549 O O . SER B 1 33 ? 21.656 -19.125 11.094 1 37.22 33 SER B O 1
ATOM 1551 N N . HIS B 1 34 ? 20.578 -20.625 11.703 1 37.38 34 HIS B N 1
ATOM 1552 C CA . HIS B 1 34 ? 19.328 -19.984 11.32 1 37.38 34 HIS B CA 1
ATOM 1553 C C . HIS B 1 34 ? 19.078 -18.734 12.156 1 37.38 34 HIS B C 1
ATOM 1555 O O . HIS B 1 34 ? 18.562 -18.812 13.273 1 37.38 34 HIS B O 1
ATOM 1561 N N . ARG B 1 35 ? 20.062 -17.938 12.406 1 37.38 35 ARG B N 1
ATOM 1562 C CA . ARG B 1 35 ? 19.578 -16.656 12.906 1 37.38 35 ARG B CA 1
ATOM 1563 C C . ARG B 1 35 ? 18.141 -16.422 12.5 1 37.38 35 ARG B C 1
ATOM 1565 O O . ARG B 1 35 ? 17.828 -16.281 11.32 1 37.38 35 ARG B O 1
ATOM 1572 N N . HIS B 1 36 ? 17.281 -17.094 13.102 1 39.66 36 HIS B N 1
ATOM 1573 C CA . HIS B 1 36 ? 15.906 -16.594 13.039 1 39.66 36 HIS B CA 1
ATOM 1574 C C . HIS B 1 36 ? 15.883 -15.078 12.859 1 39.66 36 HIS B C 1
ATOM 1576 O O . HIS B 1 36 ? 16.25 -14.336 13.773 1 39.66 36 HIS B O 1
ATOM 1582 N N . ASP B 1 37 ? 16.516 -14.531 11.844 1 38.12 37 ASP B N 1
ATOM 1583 C CA . ASP B 1 37 ? 16.281 -13.117 11.547 1 38.12 37 ASP B CA 1
ATOM 1584 C C . ASP B 1 37 ? 14.938 -12.656 12.094 1 38.12 37 ASP B C 1
ATOM 1586 O O . ASP B 1 37 ? 13.891 -12.945 11.516 1 38.12 37 ASP B O 1
ATOM 1590 N N . THR B 1 38 ? 14.797 -12.867 13.445 1 45.09 38 THR B N 1
ATOM 1591 C CA . THR B 1 38 ? 13.641 -12.156 13.992 1 45.09 38 THR B CA 1
ATOM 1592 C C . THR B 1 38 ? 13.352 -10.898 13.18 1 45.09 38 THR B C 1
ATOM 1594 O O . THR B 1 38 ? 14.25 -10.109 12.891 1 45.09 38 THR B O 1
ATOM 1597 N N . PRO B 1 39 ? 12.359 -11.016 12.453 1 49.75 39 PRO B N 1
ATOM 1598 C CA . PRO B 1 39 ? 12.141 -9.766 11.711 1 49.75 39 PRO B CA 1
ATOM 1599 C C . PRO B 1 39 ? 12.586 -8.531 12.492 1 49.75 39 PRO B C 1
ATOM 1601 O O . PRO B 1 39 ? 12.32 -8.43 13.688 1 49.75 39 PRO B O 1
ATOM 1604 N N . ALA B 1 40 ? 13.758 -8.008 12.344 1 55 40 ALA B N 1
ATOM 1605 C CA . ALA B 1 40 ? 14.211 -6.789 13 1 55 40 ALA B CA 1
ATOM 1606 C C . ALA B 1 40 ? 13.031 -5.926 13.43 1 55 40 ALA B C 1
ATOM 1608 O O . ALA B 1 40 ? 12 -5.883 12.742 1 55 40 ALA B O 1
ATOM 1609 N N . ALA B 1 41 ? 12.922 -5.73 14.719 1 66.81 41 ALA B N 1
ATOM 1610 C CA . ALA B 1 41 ? 11.938 -4.848 15.336 1 66.81 41 ALA B CA 1
ATOM 1611 C C . ALA B 1 41 ? 11.773 -3.559 14.531 1 66.81 41 ALA B C 1
ATOM 1613 O O . ALA B 1 41 ? 12.758 -2.994 14.055 1 66.81 41 ALA B O 1
ATOM 1614 N N . ILE B 1 42 ? 10.617 -3.453 13.891 1 75.69 42 ILE B N 1
ATOM 1615 C CA . ILE B 1 42 ? 10.297 -2.229 13.164 1 75.69 42 ILE B CA 1
ATOM 1616 C C . ILE B 1 42 ? 10.477 -1.021 14.078 1 75.69 42 ILE B C 1
ATOM 1618 O O . ILE B 1 42 ? 9.945 -0.998 15.195 1 75.69 42 ILE B O 1
ATOM 1622 N N . ARG B 1 43 ? 11.359 -0.134 13.812 1 87.44 43 ARG B N 1
ATOM 1623 C CA . ARG B 1 43 ? 11.516 1.118 14.539 1 87.44 43 ARG B CA 1
ATOM 1624 C C . ARG B 1 43 ? 10.227 1.938 14.5 1 87.44 43 ARG B C 1
ATOM 1626 O O . ARG B 1 43 ? 9.57 2.023 13.461 1 87.44 43 ARG B O 1
ATOM 1633 N N . PRO B 1 44 ? 9.875 2.502 15.641 1 94.62 44 PRO B N 1
ATOM 1634 C CA . PRO B 1 44 ? 8.664 3.326 15.664 1 94.62 44 PRO B CA 1
ATOM 1635 C C . PRO B 1 44 ? 8.75 4.523 14.719 1 94.62 44 PRO B C 1
ATOM 1637 O O . PRO B 1 44 ? 9.812 5.129 14.578 1 94.62 44 PRO B O 1
ATOM 1640 N N . LEU B 1 45 ? 7.656 4.797 14.086 1 97.5 45 LEU B N 1
ATOM 1641 C CA . LEU B 1 45 ? 7.559 5.961 13.211 1 97.5 45 LEU B CA 1
ATOM 1642 C C . LEU B 1 45 ? 7.055 7.176 13.977 1 97.5 45 LEU B C 1
ATOM 1644 O O . LEU B 1 45 ? 6.242 7.043 14.898 1 97.5 45 LEU B O 1
ATOM 1648 N N . ARG B 1 46 ? 7.566 8.352 13.641 1 98.5 46 ARG B N 1
ATOM 1649 C CA . ARG B 1 46 ? 6.941 9.609 14.031 1 98.5 46 ARG B CA 1
ATOM 1650 C C . ARG B 1 46 ? 5.867 10.023 13.023 1 98.5 46 ARG B C 1
ATOM 1652 O O . ARG B 1 46 ? 6.168 10.273 11.852 1 98.5 46 ARG B O 1
ATOM 1659 N N . LEU B 1 47 ? 4.656 10.156 13.578 1 98.75 47 LEU B N 1
ATOM 1660 C CA . LEU B 1 47 ? 3.52 10.305 12.68 1 98.75 47 LEU B CA 1
ATOM 1661 C C . LEU B 1 47 ? 2.869 11.672 12.852 1 98.75 47 LEU B C 1
ATOM 1663 O O . LEU B 1 47 ? 2.717 12.156 13.977 1 98.75 47 LEU B O 1
ATOM 1667 N N . LEU B 1 48 ? 2.58 12.32 11.742 1 98.81 48 LEU B N 1
ATOM 1668 C CA . LEU B 1 48 ? 1.661 13.453 11.695 1 98.81 48 LEU B CA 1
ATOM 1669 C C . LEU B 1 48 ? 0.268 13 11.266 1 98.81 48 LEU B C 1
ATOM 1671 O O . LEU B 1 48 ? 0.115 12.312 10.258 1 98.81 48 LEU B O 1
ATOM 1675 N N . ILE B 1 49 ? -0.731 13.344 12.039 1 98.62 49 ILE B N 1
ATOM 1676 C CA . ILE B 1 49 ? -2.105 13.016 11.68 1 98.62 49 ILE B CA 1
ATOM 1677 C C . ILE B 1 49 ? -2.791 14.242 11.086 1 98.62 49 ILE B C 1
ATOM 1679 O O . ILE B 1 49 ? -2.803 15.312 11.695 1 98.62 49 ILE B O 1
ATOM 1683 N N . VAL B 1 50 ? -3.348 14.07 9.875 1 97.81 50 VAL B N 1
ATOM 168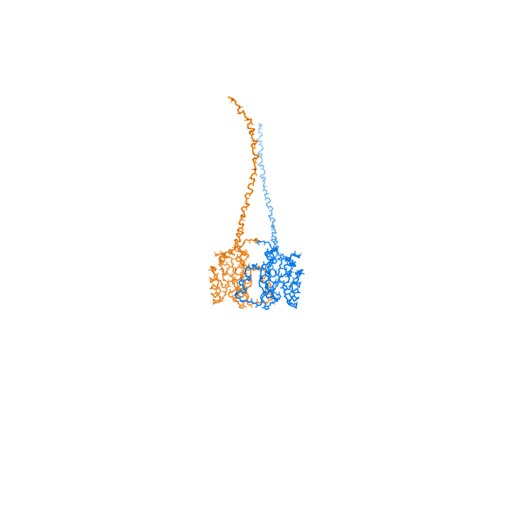4 C CA . VAL B 1 50 ? -4.086 15.141 9.219 1 97.81 50 VAL B CA 1
ATOM 1685 C C . VAL B 1 50 ? -5.543 14.734 9.039 1 97.81 50 VAL B C 1
ATOM 1687 O O . VAL B 1 50 ? -5.863 13.93 8.156 1 97.81 50 VAL B O 1
ATOM 1690 N N . GLU B 1 51 ? -6.367 15.289 9.844 1 96.25 51 GLU B N 1
ATOM 1691 C CA . GLU B 1 51 ? -7.773 14.93 10 1 96.25 51 GLU B CA 1
ATOM 1692 C C . GLU B 1 51 ? -8.562 16.062 10.656 1 96.25 51 GLU B C 1
ATOM 1694 O O . GLU B 1 51 ? -8.203 16.531 11.734 1 96.25 51 GLU B O 1
ATOM 1699 N N . ASP B 1 52 ? -9.641 16.422 9.969 1 95.06 52 ASP B N 1
ATOM 1700 C CA . ASP B 1 52 ? -10.328 17.609 10.469 1 95.06 52 ASP B CA 1
ATOM 1701 C C . ASP B 1 52 ? -11.359 17.234 11.531 1 95.06 52 ASP B C 1
ATOM 1703 O O . ASP B 1 52 ? -11.805 18.094 12.297 1 95.06 52 ASP B O 1
ATOM 1707 N N . GLU B 1 53 ? -11.82 16.031 11.555 1 93.94 53 GLU B N 1
ATOM 1708 C CA . GLU B 1 53 ? -12.766 15.609 12.586 1 93.94 53 GLU B CA 1
ATOM 1709 C C . GLU B 1 53 ? -12.039 15.133 13.836 1 93.94 53 GLU B C 1
ATOM 1711 O O . GLU B 1 53 ? -11.328 14.125 13.812 1 93.94 53 GLU B O 1
ATOM 1716 N N . SER B 1 54 ? -12.336 15.812 14.859 1 94.5 54 SER B N 1
ATOM 1717 C CA . SER B 1 54 ? -11.57 15.633 16.094 1 94.5 54 SER B CA 1
ATOM 1718 C C . SER B 1 54 ? -11.656 14.195 16.594 1 94.5 54 SER B C 1
ATOM 1720 O O . SER B 1 54 ? -10.641 13.594 16.938 1 94.5 54 SER B O 1
ATOM 1722 N N . LEU B 1 55 ? -12.836 13.641 16.609 1 95.75 55 LEU B N 1
ATOM 1723 C CA . LEU B 1 55 ? -13.016 12.289 17.125 1 95.75 55 LEU B CA 1
ATOM 1724 C C . LEU B 1 55 ? -12.305 11.273 16.234 1 95.75 55 LEU B C 1
ATOM 1726 O O . LEU B 1 55 ? -11.672 10.344 16.734 1 95.75 55 LEU B O 1
ATOM 1730 N N . ALA B 1 56 ? -12.352 11.5 15 1 95.12 56 ALA B N 1
ATOM 1731 C CA . ALA B 1 56 ? -11.664 10.617 14.062 1 95.12 56 ALA B CA 1
ATOM 1732 C C . ALA B 1 56 ? -10.156 10.727 14.211 1 95.12 56 ALA B C 1
ATOM 1734 O O . ALA B 1 56 ? -9.445 9.719 14.188 1 95.12 56 ALA B O 1
ATOM 1735 N N . ALA B 1 57 ? -9.664 11.922 14.391 1 96.69 57 ALA B N 1
ATOM 1736 C CA . ALA B 1 57 ? -8.234 12.148 14.578 1 96.69 57 ALA B CA 1
ATOM 1737 C C . ALA B 1 57 ? -7.734 11.445 15.836 1 96.69 57 ALA B C 1
ATOM 1739 O O . ALA B 1 57 ? -6.668 10.82 15.828 1 96.69 57 ALA B O 1
ATOM 1740 N N . GLU B 1 58 ? -8.523 11.586 16.844 1 97 58 GLU B N 1
ATOM 1741 C CA . GLU B 1 58 ? -8.164 10.961 18.109 1 97 58 GLU B CA 1
ATOM 1742 C C . GLU B 1 58 ? -8.133 9.438 17.984 1 97 58 GLU B C 1
ATOM 1744 O O . GLU B 1 58 ? -7.223 8.789 18.5 1 97 58 GLU B O 1
ATOM 1749 N N . ALA B 1 59 ? -9.109 8.891 17.312 1 96.88 59 ALA B N 1
ATOM 1750 C CA . ALA B 1 59 ? -9.18 7.441 17.125 1 96.88 59 ALA B CA 1
ATOM 1751 C C . ALA B 1 59 ? -7.969 6.934 16.344 1 96.88 59 ALA B C 1
ATOM 1753 O O . ALA B 1 59 ? -7.371 5.918 16.719 1 96.88 59 ALA B O 1
ATOM 1754 N N . VAL B 1 60 ? -7.562 7.656 15.344 1 97.25 60 VAL B N 1
ATOM 1755 C CA . VAL B 1 60 ? -6.398 7.289 14.539 1 97.25 60 VAL B CA 1
ATOM 1756 C C . VAL B 1 60 ? -5.137 7.375 15.398 1 97.25 60 VAL B C 1
ATOM 1758 O O . VAL B 1 60 ? -4.281 6.484 15.344 1 97.25 60 VAL B O 1
ATOM 1761 N N . GLY B 1 61 ? -5.043 8.492 16.094 1 97.75 61 GLY B N 1
ATOM 1762 C CA . GLY B 1 61 ? -3.891 8.68 16.969 1 97.75 61 GLY B CA 1
ATOM 1763 C C . GLY B 1 61 ? -3.74 7.574 18 1 97.75 61 GLY B C 1
ATOM 1764 O O . GLY B 1 61 ? -2.648 7.031 18.188 1 97.75 61 GLY B O 1
ATOM 1765 N N . MET B 1 62 ? -4.816 7.215 18.641 1 97.5 62 MET B N 1
ATOM 1766 C CA . MET B 1 62 ? -4.797 6.164 19.656 1 97.5 62 MET B CA 1
ATOM 1767 C C . MET B 1 62 ? -4.398 4.824 19.047 1 97.5 62 MET B C 1
ATOM 1769 O O . MET B 1 62 ? -3.59 4.094 19.625 1 97.5 62 MET B O 1
ATOM 1773 N N . ALA B 1 63 ? -4.973 4.516 17.906 1 96.75 63 ALA B N 1
ATOM 1774 C CA . ALA B 1 63 ? -4.633 3.277 17.219 1 96.75 63 ALA B CA 1
ATOM 1775 C C . ALA B 1 63 ? -3.148 3.225 16.875 1 96.75 63 ALA B C 1
ATOM 1777 O O . ALA B 1 63 ? -2.488 2.207 17.109 1 96.75 63 ALA B O 1
ATOM 1778 N N . ALA B 1 64 ? -2.59 4.32 16.359 1 97.31 64 ALA B N 1
ATOM 1779 C CA . ALA B 1 64 ? -1.182 4.395 15.984 1 97.31 64 ALA B CA 1
ATOM 1780 C C . ALA B 1 64 ? -0.276 4.215 17.203 1 97.31 64 ALA B C 1
ATOM 1782 O O . ALA B 1 64 ? 0.731 3.506 17.125 1 97.31 64 ALA B O 1
ATOM 1783 N N . MET B 1 65 ? -0.658 4.848 18.297 1 97.06 65 MET B N 1
ATOM 1784 C CA . MET B 1 65 ? 0.123 4.746 19.531 1 97.06 65 MET B CA 1
ATOM 1785 C C . MET B 1 65 ? 0.058 3.332 20.094 1 97.06 65 MET B C 1
ATOM 1787 O O . MET B 1 65 ? 1.065 2.801 20.562 1 97.06 65 MET B O 1
ATOM 1791 N N . ASP B 1 66 ? -1.094 2.691 19.984 1 95.81 66 ASP B N 1
ATOM 1792 C CA . ASP B 1 66 ? -1.263 1.314 20.438 1 95.81 66 ASP B CA 1
ATOM 1793 C C . ASP B 1 66 ? -0.388 0.359 19.625 1 95.81 66 ASP B C 1
ATOM 1795 O O . ASP B 1 66 ? 0.034 -0.683 20.125 1 95.81 66 ASP B O 1
ATOM 1799 N N . LEU B 1 67 ? -0.088 0.795 18.453 1 94.5 67 LEU B N 1
ATOM 1800 C CA . LEU B 1 67 ? 0.724 -0.026 17.562 1 94.5 67 LEU B CA 1
ATOM 1801 C C . LEU B 1 67 ? 2.207 0.273 17.734 1 94.5 67 LEU B C 1
ATOM 1803 O O . LEU B 1 67 ? 3.051 -0.278 17.031 1 94.5 67 LEU B O 1
ATOM 1807 N N . GLY B 1 68 ? 2.561 1.198 18.609 1 95.81 68 GLY B N 1
ATOM 1808 C CA . GLY B 1 68 ? 3.945 1.409 19 1 95.81 68 GLY B CA 1
ATOM 1809 C C . GLY B 1 68 ? 4.582 2.602 18.312 1 95.81 68 GLY B C 1
ATOM 1810 O O . GLY B 1 68 ? 5.797 2.805 18.406 1 95.81 68 GLY B O 1
ATOM 1811 N N . HIS B 1 69 ? 3.752 3.438 17.625 1 97.81 69 HIS B N 1
ATOM 1812 C CA . HIS B 1 69 ? 4.281 4.602 16.938 1 97.81 69 HIS B CA 1
ATOM 1813 C C . HIS B 1 69 ? 4.082 5.875 17.75 1 97.81 69 HIS B C 1
ATOM 1815 O O . HIS B 1 69 ? 3.438 5.848 18.797 1 97.81 69 HIS B O 1
ATOM 1821 N N . ILE B 1 70 ? 4.754 6.961 17.344 1 98.12 70 ILE B N 1
ATOM 1822 C CA . ILE B 1 70 ? 4.68 8.242 18.031 1 98.12 70 ILE B CA 1
ATOM 1823 C C . ILE B 1 70 ? 3.891 9.242 17.188 1 98.12 70 ILE B C 1
ATOM 1825 O O . ILE B 1 70 ? 4.145 9.383 15.992 1 98.12 70 ILE B O 1
ATOM 1829 N N . VAL B 1 71 ? 2.932 9.891 17.859 1 98.5 71 VAL B N 1
ATOM 1830 C CA . VAL B 1 71 ? 2.211 10.961 17.172 1 98.5 71 VAL B CA 1
ATOM 1831 C C . VAL B 1 71 ? 2.828 12.305 17.547 1 98.5 71 VAL B C 1
ATOM 1833 O O . VAL B 1 71 ? 2.768 12.734 18.703 1 98.5 71 VAL B O 1
ATOM 1836 N N . CYS B 1 72 ? 3.379 12.992 16.578 1 98.38 72 CYS B N 1
ATOM 1837 C CA . CYS B 1 72 ? 4.105 14.219 16.906 1 98.38 72 CYS B CA 1
ATOM 1838 C C . CYS B 1 72 ? 3.238 15.445 16.656 1 98.38 72 CYS B C 1
ATOM 1840 O O . CYS B 1 72 ? 3.631 16.562 17 1 98.38 72 CYS B O 1
ATOM 1842 N N . GLY B 1 73 ? 2.043 15.242 16.047 1 98.12 73 GLY B N 1
ATOM 1843 C CA . GLY B 1 73 ? 1.112 16.344 15.82 1 98.12 73 GLY B CA 1
ATOM 1844 C C . GLY B 1 73 ? -0.144 15.914 15.086 1 98.12 73 GLY B C 1
ATOM 1845 O O . GLY B 1 73 ? -0.164 14.867 14.438 1 98.12 73 GLY B O 1
ATOM 1846 N N . THR B 1 74 ? -1.181 16.75 15.328 1 98.19 74 THR B N 1
ATOM 1847 C CA . THR B 1 74 ? -2.443 16.609 14.617 1 98.19 74 THR B CA 1
ATOM 1848 C C . THR B 1 74 ? -2.832 17.906 13.93 1 98.19 74 THR B C 1
ATOM 1850 O O . THR B 1 74 ? -2.789 18.984 14.539 1 98.19 74 THR B O 1
ATOM 1853 N N . ALA B 1 75 ? -3.094 17.797 12.648 1 97.56 75 ALA B N 1
ATOM 1854 C CA . ALA B 1 75 ? -3.504 18.969 11.859 1 97.56 75 ALA B CA 1
ATOM 1855 C C . ALA B 1 75 ? -4.93 18.797 11.344 1 97.56 75 ALA B C 1
ATOM 1857 O O . ALA B 1 75 ? -5.34 17.703 10.969 1 97.56 75 ALA B O 1
ATOM 1858 N N . ARG B 1 76 ? -5.609 19.938 11.242 1 95.56 76 ARG B N 1
ATOM 1859 C CA . ARG B 1 76 ? -6.988 19.922 10.766 1 95.56 76 ARG B CA 1
ATOM 1860 C C . ARG B 1 76 ? -7.09 20.531 9.367 1 95.56 76 ARG B C 1
ATOM 1862 O O . ARG B 1 76 ? -8.109 20.375 8.688 1 95.56 76 ARG B O 1
ATOM 1869 N N . THR B 1 77 ? -6.043 21.266 9.016 1 94.69 77 THR B N 1
ATOM 1870 C CA . THR B 1 77 ? -6.02 21.938 7.719 1 94.69 77 THR B CA 1
ATOM 1871 C C . THR B 1 77 ? -4.691 21.688 7.004 1 94.69 77 THR B C 1
ATOM 1873 O O . THR B 1 77 ? -3.727 21.234 7.617 1 94.69 77 THR B O 1
ATOM 1876 N N . GLU B 1 78 ? -4.707 21.953 5.715 1 95.56 78 GLU B N 1
ATOM 1877 C CA . GLU B 1 78 ? -3.486 21.859 4.918 1 95.56 78 GLU B CA 1
ATOM 1878 C C . GLU B 1 78 ? -2.379 22.734 5.504 1 95.56 78 GLU B C 1
ATOM 1880 O O . GLU B 1 78 ? -1.235 22.297 5.633 1 95.56 78 GLU B O 1
ATOM 1885 N N . GLU B 1 79 ? -2.762 23.922 5.863 1 95.31 79 GLU B N 1
ATOM 1886 C CA . GLU B 1 79 ? -1.798 24.891 6.387 1 95.31 79 GLU B CA 1
ATOM 1887 C C . GLU B 1 79 ? -1.192 24.406 7.699 1 95.31 79 GLU B C 1
ATOM 1889 O O . GLU B 1 79 ? 0.017 24.516 7.91 1 95.31 79 GLU B O 1
ATOM 1894 N N . GLU B 1 80 ? -2.012 23.906 8.523 1 96.88 80 GLU B N 1
ATOM 1895 C CA . GLU B 1 80 ? -1.532 23.375 9.789 1 96.88 80 GLU B CA 1
ATOM 1896 C C . GLU B 1 80 ? -0.593 22.188 9.57 1 96.88 80 GLU B C 1
ATOM 1898 O O . GLU B 1 80 ? 0.431 22.062 10.25 1 96.88 80 GLU B O 1
ATOM 1903 N N . ALA B 1 81 ? -0.967 21.328 8.672 1 97.88 81 ALA B N 1
ATOM 1904 C CA . ALA B 1 81 ? -0.154 20.156 8.367 1 97.88 81 ALA B CA 1
ATOM 1905 C C . ALA B 1 81 ? 1.251 20.562 7.926 1 97.88 81 ALA B C 1
ATOM 1907 O O . ALA B 1 81 ? 2.242 20.016 8.406 1 97.88 81 ALA B O 1
ATOM 1908 N N . VAL B 1 82 ? 1.314 21.531 7.055 1 97.12 82 VAL B N 1
ATOM 1909 C CA . VAL B 1 82 ? 2.592 21.984 6.516 1 97.12 82 VAL B CA 1
ATOM 1910 C C . VAL B 1 82 ? 3.422 22.625 7.625 1 97.12 82 VAL B C 1
ATOM 1912 O O . VAL B 1 82 ? 4.621 22.359 7.742 1 97.12 82 VAL B O 1
ATOM 1915 N N . ALA B 1 83 ? 2.744 23.406 8.453 1 98.06 83 ALA B N 1
ATOM 1916 C CA . ALA B 1 83 ? 3.436 24.094 9.539 1 98.06 83 ALA B CA 1
ATOM 1917 C C . ALA B 1 83 ? 4.012 23.078 10.539 1 98.06 83 ALA B C 1
ATOM 1919 O O . ALA B 1 83 ? 5.176 23.188 10.93 1 98.06 83 ALA B O 1
ATOM 1920 N N . ILE B 1 84 ? 3.207 22.156 10.922 1 98.38 84 ILE B N 1
ATOM 1921 C CA . ILE B 1 84 ? 3.631 21.156 11.898 1 98.38 84 ILE B CA 1
ATOM 1922 C C . ILE B 1 84 ? 4.754 20.297 11.312 1 98.38 84 ILE B C 1
ATOM 1924 O O . ILE B 1 84 ? 5.727 19.984 12 1 98.38 84 ILE B O 1
ATOM 1928 N N . ALA B 1 85 ? 4.621 19.922 10.062 1 98.38 85 ALA B N 1
ATOM 1929 C CA . ALA B 1 85 ? 5.641 19.109 9.406 1 98.38 85 ALA B CA 1
ATOM 1930 C C . ALA B 1 85 ? 6.992 19.828 9.406 1 98.38 85 ALA B C 1
ATOM 1932 O O . ALA B 1 85 ? 8.039 19.203 9.586 1 98.38 85 ALA B O 1
ATOM 1933 N N . GLY B 1 86 ? 6.902 21.125 9.141 1 97.69 86 GLY B N 1
ATOM 1934 C CA . GLY B 1 86 ? 8.125 21.906 9.156 1 97.69 86 GLY B CA 1
ATOM 1935 C C . GLY B 1 86 ? 8.805 21.922 10.508 1 97.69 86 GLY B C 1
ATOM 1936 O O . GLY B 1 86 ? 10.039 21.891 10.594 1 97.69 86 GLY B O 1
ATOM 1937 N N . ARG B 1 87 ? 8.055 21.875 11.547 1 97.81 87 ARG B N 1
ATOM 1938 C CA . ARG B 1 87 ? 8.562 21.969 12.906 1 97.81 87 ARG B CA 1
ATOM 1939 C C . ARG B 1 87 ? 8.945 20.609 13.453 1 97.81 87 ARG B C 1
ATOM 1941 O O . ARG B 1 87 ? 10.016 20.438 14.039 1 97.81 87 ARG B O 1
ATOM 1948 N N . GLU B 1 88 ? 8.117 19.594 13.164 1 98.25 88 GLU B N 1
ATOM 1949 C CA . GLU B 1 88 ? 8.242 18.328 13.867 1 98.25 88 GLU B CA 1
ATOM 1950 C C . GLU B 1 88 ? 8.945 17.281 13 1 98.25 88 GLU B C 1
ATOM 1952 O O . GLU B 1 88 ? 9.391 16.25 13.508 1 98.25 88 GLU B O 1
ATOM 1957 N N . ARG B 1 89 ? 8.953 17.438 11.68 1 97.69 89 ARG B N 1
ATOM 1958 C CA . ARG B 1 89 ? 9.617 16.562 10.719 1 97.69 89 ARG B CA 1
ATOM 1959 C C . ARG B 1 89 ? 9.195 15.117 10.914 1 97.69 89 ARG B C 1
ATOM 1961 O O . ARG B 1 89 ? 10.031 14.25 11.18 1 97.69 89 ARG B O 1
ATOM 1968 N N . PRO B 1 90 ? 7.934 14.859 10.773 1 98.62 90 PRO B N 1
ATOM 1969 C CA . PRO B 1 90 ? 7.465 13.477 10.891 1 98.62 90 PRO B CA 1
ATOM 1970 C C . PRO B 1 90 ? 8.055 12.562 9.82 1 98.62 90 PRO B C 1
ATOM 1972 O O . PRO B 1 90 ? 8.523 13.039 8.781 1 98.62 90 PRO B O 1
ATOM 1975 N N . ASP B 1 91 ? 8.102 11.234 10.125 1 97.94 91 ASP B N 1
ATOM 1976 C CA . ASP B 1 91 ? 8.484 10.242 9.117 1 97.94 91 ASP B CA 1
ATOM 1977 C C . ASP B 1 91 ? 7.398 10.086 8.062 1 97.94 91 ASP B C 1
ATOM 1979 O O . ASP B 1 91 ? 7.699 9.906 6.879 1 97.94 91 ASP B O 1
ATOM 1983 N N . VAL B 1 92 ? 6.16 10.062 8.555 1 98.38 92 VAL B N 1
ATOM 1984 C CA . VAL B 1 92 ? 5.012 9.766 7.703 1 98.38 92 VAL B CA 1
ATOM 1985 C C . VAL B 1 92 ? 3.818 10.617 8.125 1 98.38 92 VAL B C 1
ATOM 1987 O O . VAL B 1 92 ? 3.627 10.883 9.32 1 98.38 92 VAL B O 1
ATOM 1990 N N . ALA B 1 93 ? 3.027 11.016 7.199 1 98.62 93 ALA B N 1
ATOM 1991 C CA . ALA B 1 93 ? 1.744 11.648 7.492 1 98.62 93 ALA B CA 1
ATOM 1992 C C . ALA B 1 93 ? 0.587 10.688 7.254 1 98.62 93 ALA B C 1
ATOM 1994 O O . ALA B 1 93 ? 0.491 10.07 6.191 1 98.62 93 ALA B O 1
ATOM 1995 N N . LEU B 1 94 ? -0.246 10.469 8.234 1 98.38 94 LEU B N 1
ATOM 1996 C CA . LEU B 1 94 ? -1.522 9.781 8.055 1 98.38 94 LEU B CA 1
ATOM 1997 C C . LEU B 1 94 ? -2.609 10.766 7.629 1 98.38 94 LEU B C 1
ATOM 1999 O O . LEU B 1 94 ? -2.965 11.672 8.391 1 98.38 94 LEU B O 1
ATOM 2003 N N . MET B 1 95 ? -3.191 10.484 6.449 1 96 95 MET B N 1
ATOM 2004 C CA . MET B 1 95 ? -3.928 11.555 5.773 1 96 95 MET B CA 1
ATOM 2005 C C . MET B 1 95 ? -5.355 11.117 5.465 1 96 95 MET B C 1
ATOM 2007 O O . MET B 1 95 ? -5.57 10.07 4.84 1 96 95 MET B O 1
ATOM 2011 N N . ASP B 1 96 ? -6.305 11.969 5.918 1 94.12 96 ASP B N 1
ATOM 2012 C CA . ASP B 1 96 ? -7.633 11.859 5.324 1 94.12 96 ASP B CA 1
ATOM 2013 C C . ASP B 1 96 ? -7.676 12.516 3.947 1 94.12 96 ASP B C 1
ATOM 2015 O O . ASP B 1 96 ? -7.055 13.555 3.732 1 94.12 96 ASP B O 1
ATOM 2019 N N . VAL B 1 97 ? -8.398 11.93 3.098 1 91.44 97 VAL B N 1
ATOM 2020 C CA . VAL B 1 97 ? -8.516 12.461 1.741 1 91.44 97 VAL B CA 1
ATOM 2021 C C . VAL B 1 97 ? -9.352 13.734 1.748 1 91.44 97 VAL B C 1
ATOM 2023 O O . VAL B 1 97 ? -9.008 14.719 1.091 1 91.44 97 VAL B O 1
ATOM 2026 N N . ARG B 1 98 ? -10.406 13.664 2.516 1 88.31 98 ARG B N 1
ATOM 2027 C CA . ARG B 1 98 ? -11.312 14.805 2.561 1 88.31 98 ARG B CA 1
ATOM 2028 C C . ARG B 1 98 ? -11.141 15.594 3.855 1 88.31 98 ARG B C 1
ATOM 2030 O O . ARG B 1 98 ? -11.156 15.016 4.945 1 88.31 98 ARG B O 1
ATOM 2037 N N . LEU B 1 99 ? -10.805 16.891 3.773 1 90.69 99 LEU B N 1
ATOM 2038 C CA . LEU B 1 99 ? -10.742 17.844 4.887 1 90.69 99 LEU B CA 1
ATOM 2039 C C . LEU B 1 99 ? -11.797 18.922 4.738 1 90.69 99 LEU B C 1
ATOM 2041 O O . LEU B 1 99 ? -12.18 19.281 3.619 1 90.69 99 LEU B O 1
ATOM 2045 N N . ALA B 1 100 ? -12.344 19.312 5.887 1 84.5 100 ALA B N 1
ATOM 2046 C CA . ALA B 1 100 ? -13.297 20.422 5.852 1 84.5 100 ALA B CA 1
ATOM 2047 C C . ALA B 1 100 ? -12.648 21.688 5.305 1 84.5 100 ALA B C 1
ATOM 2049 O O . ALA B 1 100 ? -11.672 22.188 5.871 1 84.5 100 ALA B O 1
ATOM 2050 N N . GLY B 1 101 ? -13.047 22.172 4.152 1 78.56 101 GLY B N 1
ATOM 2051 C CA . GLY B 1 101 ? -12.516 23.391 3.576 1 78.56 101 GLY B CA 1
ATOM 2052 C C . GLY B 1 101 ? -11.211 23.188 2.838 1 78.56 101 GLY B C 1
ATOM 2053 O O . GLY B 1 101 ? -10.492 24.156 2.551 1 78.56 101 GLY B O 1
ATOM 2054 N N . GLY B 1 102 ? -10.844 21.922 2.715 1 82.62 102 GLY B N 1
ATOM 2055 C CA . GLY B 1 102 ? -9.57 21.703 2.049 1 82.62 102 GLY B CA 1
ATOM 2056 C C . GLY B 1 102 ? -9.469 20.344 1.377 1 82.62 102 GLY B C 1
ATOM 2057 O O . GLY B 1 102 ? -10.469 19.641 1.229 1 82.62 102 GLY B O 1
ATOM 2058 N N . ASP B 1 103 ? -8.266 20.062 0.885 1 90.69 103 ASP B N 1
ATOM 2059 C CA . ASP B 1 103 ? -7.945 18.875 0.098 1 90.69 103 ASP B CA 1
ATOM 2060 C C . ASP B 1 103 ? -6.738 18.141 0.677 1 90.69 103 ASP B C 1
ATOM 2062 O O . ASP B 1 103 ? -5.602 18.594 0.528 1 90.69 103 ASP B O 1
ATOM 2066 N N . GLY B 1 104 ? -7.062 17.047 1.321 1 94.19 104 GLY B N 1
ATOM 2067 C CA . GLY B 1 104 ? -5.988 16.266 1.906 1 94.19 104 GLY B CA 1
ATOM 2068 C C . GLY B 1 104 ? -4.934 15.852 0.896 1 94.19 104 GLY B C 1
ATOM 2069 O O . GLY B 1 104 ? -3.764 15.688 1.243 1 94.19 104 GLY B O 1
ATOM 2070 N N . ILE B 1 105 ? -5.289 15.711 -0.327 1 94.94 105 ILE B N 1
ATOM 2071 C CA . ILE B 1 105 ? -4.348 15.32 -1.373 1 94.94 105 ILE B CA 1
ATOM 2072 C C . ILE B 1 105 ? -3.369 16.469 -1.637 1 94.94 105 ILE B C 1
ATOM 2074 O O . ILE B 1 105 ? -2.166 16.234 -1.793 1 94.94 105 ILE B O 1
ATOM 2078 N N . GLU B 1 106 ? -3.896 17.625 -1.639 1 95.12 106 GLU B N 1
ATOM 2079 C CA . GLU B 1 106 ? -3.033 18.797 -1.803 1 95.12 106 GLU B CA 1
ATOM 2080 C C . GLU B 1 106 ? -2.074 18.938 -0.625 1 95.12 106 GLU B C 1
ATOM 2082 O O . GLU B 1 106 ? -0.908 19.297 -0.808 1 95.12 106 GLU B O 1
ATOM 2087 N N . ALA B 1 107 ? -2.576 18.703 0.549 1 96.25 107 ALA B N 1
ATOM 2088 C CA . ALA B 1 107 ? -1.7 18.719 1.718 1 96.25 107 ALA B CA 1
ATOM 2089 C C . ALA B 1 107 ? -0.546 17.734 1.556 1 96.25 107 ALA B C 1
ATOM 2091 O O . ALA B 1 107 ? 0.611 18.078 1.813 1 96.25 107 ALA B O 1
ATOM 2092 N N . ALA B 1 108 ? -0.888 16.547 1.111 1 96.94 108 ALA B N 1
ATOM 2093 C CA . ALA B 1 108 ? 0.131 15.516 0.903 1 96.94 108 ALA B CA 1
ATOM 2094 C C . ALA B 1 108 ? 1.157 15.961 -0.134 1 96.94 108 ALA B C 1
ATOM 2096 O O . ALA B 1 108 ? 2.359 15.742 0.037 1 96.94 108 ALA B O 1
ATOM 2097 N N . ARG B 1 109 ? 0.666 16.578 -1.161 1 96.38 109 ARG B N 1
ATOM 2098 C CA . ARG B 1 109 ? 1.552 17.094 -2.201 1 96.38 109 ARG B CA 1
ATOM 2099 C C . ARG B 1 109 ? 2.533 18.109 -1.634 1 96.38 109 ARG B C 1
ATOM 2101 O O . ARG B 1 109 ? 3.73 18.047 -1.925 1 96.38 109 ARG B O 1
ATOM 2108 N N . ARG B 1 110 ? 2.098 18.953 -0.856 1 96.56 110 ARG B N 1
ATOM 2109 C CA . 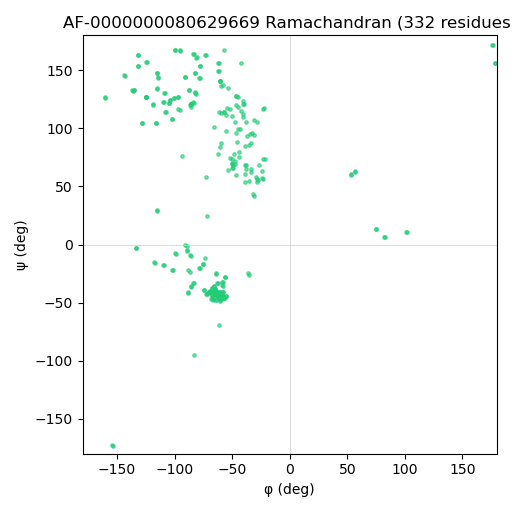ARG B 1 110 ? 2.93 20 -0.275 1 96.56 110 ARG B CA 1
ATOM 2110 C C . ARG B 1 110 ? 3.924 19.422 0.725 1 96.56 110 ARG B C 1
ATOM 2112 O O . ARG B 1 110 ? 5.074 19.859 0.792 1 96.56 110 ARG B O 1
ATOM 2119 N N . LEU B 1 111 ? 3.477 18.484 1.504 1 97.88 111 LEU B N 1
ATOM 2120 C CA . LEU B 1 111 ? 4.363 17.828 2.461 1 97.88 111 LEU B CA 1
ATOM 2121 C C . LEU B 1 111 ? 5.535 17.172 1.75 1 97.88 111 LEU B C 1
ATOM 2123 O O . LEU B 1 111 ? 6.684 17.281 2.195 1 97.88 111 LEU B O 1
ATOM 2127 N N . ARG B 1 112 ? 5.223 16.531 0.686 1 96.5 112 ARG B N 1
ATOM 2128 C CA . ARG B 1 112 ? 6.27 15.867 -0.088 1 96.5 112 ARG B CA 1
ATOM 2129 C C . ARG B 1 112 ? 7.195 16.891 -0.74 1 96.5 112 ARG B C 1
ATOM 2131 O O . ARG B 1 112 ? 8.422 16.766 -0.649 1 96.5 112 ARG B O 1
ATOM 2138 N N . ALA B 1 113 ? 6.613 17.875 -1.353 1 95.69 113 ALA B N 1
ATOM 2139 C CA . ALA B 1 113 ? 7.379 18.875 -2.098 1 95.69 113 ALA B CA 1
ATOM 2140 C C . ALA B 1 113 ? 8.273 19.688 -1.166 1 95.69 113 ALA B C 1
ATOM 2142 O O . ALA B 1 113 ? 9.43 19.969 -1.488 1 95.69 113 ALA B O 1
ATOM 2143 N N . ASN B 1 114 ? 7.773 20.031 -0.025 1 96.81 114 ASN B N 1
ATOM 2144 C CA . ASN B 1 114 ? 8.469 20.938 0.875 1 96.81 114 ASN B CA 1
ATOM 2145 C C . ASN B 1 114 ? 9.469 20.188 1.764 1 96.81 114 ASN B C 1
ATOM 2147 O O . ASN B 1 114 ? 10.531 20.719 2.086 1 96.81 114 ASN B O 1
ATOM 2151 N N . TYR B 1 115 ? 9.055 18.938 2.164 1 97.38 115 TYR B N 1
ATOM 2152 C CA . TYR B 1 115 ? 9.844 18.344 3.238 1 97.38 115 TYR B CA 1
ATOM 2153 C C . TYR B 1 115 ? 10.195 16.891 2.92 1 97.38 115 TYR B C 1
ATOM 2155 O O . TYR B 1 115 ? 10.852 16.219 3.713 1 97.38 115 TYR B O 1
ATOM 2163 N N . GLY B 1 116 ? 9.719 16.312 1.792 1 95.69 116 GLY B N 1
ATOM 2164 C CA . GLY B 1 116 ? 9.992 14.938 1.435 1 95.69 116 GLY B CA 1
ATOM 2165 C C . GLY B 1 116 ? 9.188 13.945 2.256 1 95.69 116 GLY B C 1
ATOM 2166 O O . GLY B 1 116 ? 9.5 12.75 2.27 1 95.69 116 GLY B O 1
ATOM 2167 N N . ILE B 1 117 ? 8.219 14.438 2.939 1 97.31 117 ILE B N 1
ATOM 2168 C CA . ILE B 1 117 ? 7.402 13.586 3.799 1 97.31 117 ILE B CA 1
ATOM 2169 C C . ILE B 1 117 ? 6.309 12.922 2.969 1 97.31 117 ILE B C 1
ATOM 2171 O O . ILE B 1 117 ? 5.496 13.602 2.34 1 97.31 117 ILE B O 1
ATOM 2175 N N . ARG B 1 118 ? 6.289 11.609 2.986 1 96.81 118 ARG B N 1
ATOM 2176 C CA . ARG B 1 118 ? 5.277 10.859 2.254 1 96.81 118 ARG B CA 1
ATOM 2177 C C . ARG B 1 118 ? 4.109 10.484 3.158 1 96.81 118 ARG B C 1
ATOM 2179 O O . ARG B 1 118 ? 4.195 10.625 4.383 1 96.81 118 ARG B O 1
ATOM 2186 N N . SER B 1 119 ? 3.059 10.055 2.52 1 97.81 119 SER B N 1
ATOM 2187 C CA . SER B 1 119 ? 1.819 9.898 3.275 1 97.81 119 SER B CA 1
ATOM 2188 C C . SER B 1 119 ? 1.272 8.484 3.162 1 97.81 119 SER B C 1
ATOM 2190 O O . SER B 1 119 ? 1.628 7.746 2.238 1 97.81 119 SER B O 1
ATOM 2192 N N . ILE B 1 120 ? 0.497 8.094 4.09 1 97.56 120 ILE B N 1
ATOM 2193 C CA . ILE B 1 120 ? -0.495 7.027 4.008 1 97.56 120 ILE B CA 1
ATOM 2194 C C . ILE B 1 120 ? -1.899 7.625 4.039 1 97.56 120 ILE B C 1
ATOM 2196 O O . ILE B 1 120 ? -2.27 8.305 4.996 1 97.56 120 ILE B O 1
ATOM 2200 N N . PHE B 1 121 ? -2.648 7.328 3.02 1 96.25 121 PHE B N 1
ATOM 2201 C CA . PHE B 1 121 ? -4.008 7.848 2.977 1 96.25 121 PHE B CA 1
ATOM 2202 C C . PHE B 1 121 ? -4.973 6.906 3.693 1 96.25 121 PHE B C 1
ATOM 2204 O O . PHE B 1 121 ? -4.875 5.688 3.551 1 96.25 121 PHE B O 1
ATOM 2211 N N . LEU B 1 122 ? -5.77 7.488 4.496 1 93.19 122 LEU B N 1
ATOM 2212 C CA . LEU B 1 122 ? -6.934 6.82 5.066 1 93.19 122 LEU B CA 1
ATOM 2213 C C . LEU B 1 122 ? -8.211 7.25 4.352 1 93.19 122 LEU B C 1
ATOM 2215 O O . LEU B 1 122 ? -8.617 8.414 4.441 1 93.19 122 LEU B O 1
ATOM 2219 N N . SER B 1 123 ? -8.828 6.402 3.535 1 81.19 123 SER B N 1
ATOM 2220 C CA . SER B 1 123 ? -9.844 6.918 2.621 1 81.19 123 SER B CA 1
ATOM 2221 C C . SER B 1 123 ? -11.07 6.012 2.588 1 81.19 123 SER B C 1
ATOM 2223 O O . SER B 1 123 ? -10.938 4.785 2.609 1 81.19 123 SER B O 1
ATOM 2225 N N . GLY B 1 124 ? -12.164 6.641 2.701 1 76.75 124 GLY B N 1
ATOM 2226 C CA . GLY B 1 124 ? -13.414 5.961 2.383 1 76.75 124 GLY B CA 1
ATOM 2227 C C . GLY B 1 124 ? -13.805 6.086 0.922 1 76.75 124 GLY B C 1
ATOM 2228 O O . GLY B 1 124 ? -14.805 5.512 0.493 1 76.75 124 GLY B O 1
ATOM 2229 N N . TYR B 1 125 ? -13.031 6.871 0.189 1 67.38 125 TYR B N 1
ATOM 2230 C CA . TYR B 1 125 ? -13.422 7.215 -1.174 1 67.38 125 TYR B CA 1
ATOM 2231 C C . TYR B 1 125 ? -12.547 6.496 -2.191 1 67.38 125 TYR B C 1
ATOM 2233 O O . TYR B 1 125 ? -11.312 6.582 -2.135 1 67.38 125 TYR B O 1
ATOM 2241 N N . ALA B 1 126 ? -13.07 5.68 -2.881 1 67 126 ALA B N 1
ATOM 2242 C CA . ALA B 1 126 ? -12.297 4.879 -3.822 1 67 126 ALA B CA 1
ATOM 2243 C C . ALA B 1 126 ? -12.688 5.184 -5.262 1 67 126 ALA B C 1
ATOM 2245 O O . ALA B 1 126 ? -12.547 4.336 -6.145 1 67 126 ALA B O 1
ATOM 2246 N N . ASN B 1 127 ? -13.141 6.453 -5.469 1 76.25 127 ASN B N 1
ATOM 2247 C CA . ASN B 1 127 ? -13.469 6.629 -6.883 1 76.25 127 ASN B CA 1
ATOM 2248 C C . ASN B 1 127 ? -12.219 6.914 -7.715 1 76.25 127 ASN B C 1
ATOM 2250 O O . ASN B 1 127 ? -11.164 7.242 -7.172 1 76.25 127 ASN B O 1
ATOM 2254 N N . HIS B 1 128 ? -12.312 6.727 -9.008 1 79.38 128 HIS B N 1
ATOM 2255 C CA . HIS B 1 128 ? -11.195 6.723 -9.953 1 79.38 128 HIS B CA 1
ATOM 2256 C C . HIS B 1 128 ? -10.461 8.062 -9.945 1 79.38 128 HIS B C 1
ATOM 2258 O O . HIS B 1 128 ? -9.234 8.094 -9.914 1 79.38 128 HIS B O 1
ATOM 2264 N N . ALA B 1 129 ? -11.227 9.141 -9.953 1 85 129 ALA B N 1
ATOM 2265 C CA . ALA B 1 129 ? -10.609 10.461 -10.031 1 85 129 ALA B CA 1
ATOM 2266 C C . ALA B 1 129 ? -9.781 10.758 -8.789 1 85 129 ALA B C 1
ATOM 2268 O O . ALA B 1 129 ? -8.672 11.289 -8.891 1 85 129 ALA B O 1
ATOM 2269 N N . ILE B 1 130 ? -10.25 10.414 -7.664 1 86.75 130 ILE B N 1
ATOM 2270 C CA . ILE B 1 130 ? -9.562 10.656 -6.398 1 86.75 130 ILE B CA 1
ATOM 2271 C C . ILE B 1 130 ? -8.328 9.766 -6.309 1 86.75 130 ILE B C 1
ATOM 2273 O O . ILE B 1 130 ? -7.246 10.227 -5.934 1 86.75 130 ILE B O 1
ATOM 2277 N N . MET B 1 131 ? -8.477 8.562 -6.758 1 87.31 131 MET B N 1
ATOM 2278 C CA . MET B 1 131 ? -7.359 7.613 -6.707 1 87.31 131 MET B CA 1
ATOM 2279 C C . MET B 1 131 ? -6.227 8.062 -7.625 1 87.31 131 MET B C 1
ATOM 2281 O O . MET B 1 131 ? -5.051 7.891 -7.293 1 87.31 131 MET B O 1
ATOM 2285 N N . ALA B 1 132 ? -6.582 8.633 -8.734 1 86.88 132 ALA B N 1
ATOM 2286 C CA . ALA B 1 132 ? -5.57 9.148 -9.648 1 86.88 132 ALA B CA 1
ATOM 2287 C C . ALA B 1 132 ? -4.77 10.273 -9.008 1 86.88 132 ALA B C 1
ATOM 2289 O O . ALA B 1 132 ? -3.541 10.32 -9.125 1 86.88 132 ALA B O 1
ATOM 2290 N N . ARG B 1 133 ? -5.445 11.141 -8.344 1 90.38 133 ARG B N 1
ATOM 2291 C CA . ARG B 1 133 ? -4.777 12.242 -7.656 1 90.38 133 ARG B CA 1
ATOM 2292 C C . ARG B 1 133 ? -3.879 11.719 -6.539 1 90.38 133 ARG B C 1
ATOM 2294 O O . ARG B 1 133 ? -2.764 12.211 -6.352 1 90.38 133 ARG B O 1
ATOM 2301 N N . ILE B 1 134 ? -4.375 10.758 -5.816 1 91.69 134 ILE B N 1
ATOM 2302 C CA . ILE B 1 134 ? -3.611 10.148 -4.734 1 91.69 134 ILE B CA 1
ATOM 2303 C C . ILE B 1 134 ? -2.33 9.531 -5.293 1 91.69 134 ILE B C 1
ATOM 2305 O O . ILE B 1 134 ? -1.253 9.695 -4.715 1 91.69 134 ILE B O 1
ATOM 2309 N N . THR B 1 135 ? -2.457 8.883 -6.395 1 87.31 135 THR B N 1
ATOM 2310 C CA . THR B 1 135 ? -1.326 8.203 -7.023 1 87.31 135 THR B CA 1
ATOM 2311 C C . THR B 1 135 ? -0.206 9.195 -7.328 1 87.31 135 THR B C 1
ATOM 2313 O O . THR B 1 135 ? 0.973 8.883 -7.152 1 87.31 135 THR B O 1
ATOM 2316 N N . GLU B 1 136 ? -0.536 10.375 -7.625 1 88.94 136 GLU B N 1
ATOM 2317 C CA . GLU B 1 136 ? 0.428 11.391 -8.031 1 88.94 136 GLU B CA 1
ATOM 2318 C C . GLU B 1 136 ? 1.225 11.906 -6.836 1 88.94 136 GLU B C 1
ATOM 2320 O O . GLU B 1 136 ? 2.264 12.547 -7.004 1 88.94 136 GLU B O 1
ATOM 2325 N N . THR B 1 137 ? 0.752 11.672 -5.672 1 92.56 137 THR B N 1
ATOM 2326 C CA . THR B 1 137 ? 1.476 12.109 -4.484 1 92.56 137 THR B CA 1
ATOM 2327 C C . THR B 1 137 ? 2.512 11.07 -4.066 1 92.56 137 THR B C 1
ATOM 2329 O O . THR B 1 137 ? 3.279 11.297 -3.129 1 92.56 137 THR B O 1
ATOM 2332 N N . TYR B 1 138 ? 2.494 9.883 -4.668 1 90.19 138 TYR B N 1
ATOM 2333 C CA . TYR B 1 138 ? 3.404 8.781 -4.395 1 90.19 138 TYR B CA 1
ATOM 2334 C C . TYR B 1 138 ? 3.355 8.391 -2.922 1 90.19 138 TYR B C 1
ATOM 2336 O O . TYR B 1 138 ? 4.387 8.367 -2.242 1 90.19 138 TYR B O 1
ATOM 2344 N N . PRO B 1 139 ? 2.195 7.953 -2.545 1 94.94 139 PRO B N 1
ATOM 2345 C CA . PRO B 1 139 ? 2.061 7.602 -1.129 1 94.94 139 PRO B CA 1
ATOM 2346 C C . PRO B 1 139 ? 2.781 6.305 -0.773 1 94.94 139 PRO B C 1
ATOM 2348 O O . PRO B 1 139 ? 3.172 5.547 -1.665 1 94.94 139 PRO B O 1
ATOM 2351 N N . LEU B 1 140 ? 2.99 6.133 0.53 1 94.19 140 LEU B N 1
ATOM 2352 C CA . LEU B 1 140 ? 3.561 4.891 1.034 1 94.19 140 LEU B CA 1
ATOM 2353 C C . LEU B 1 140 ? 2.506 3.789 1.085 1 94.19 140 LEU B C 1
ATOM 2355 O O . LEU B 1 140 ? 2.84 2.605 1.163 1 94.19 140 LEU B O 1
ATOM 2359 N N . GLY B 1 141 ? 1.21 4.238 1.079 1 93 141 GLY B N 1
ATOM 2360 C CA . GLY B 1 141 ? 0.108 3.287 1.113 1 93 141 GLY B CA 1
ATOM 2361 C C . GLY B 1 141 ? -1.251 3.955 1.197 1 93 141 GLY B C 1
ATOM 2362 O O . GLY B 1 141 ? -1.342 5.176 1.34 1 93 141 GLY B O 1
ATOM 2363 N N . VAL B 1 142 ? -2.23 3.102 1.049 1 92.31 142 VAL B N 1
ATOM 2364 C CA . VAL B 1 142 ? -3.621 3.514 1.209 1 92.31 142 VAL B CA 1
ATOM 2365 C C . VAL B 1 142 ? -4.375 2.479 2.043 1 92.31 142 VAL B C 1
ATOM 2367 O O . VAL B 1 142 ? -4.258 1.275 1.804 1 92.31 142 VAL B O 1
ATOM 2370 N N . VAL B 1 143 ? -5.105 2.994 2.994 1 90.38 143 VAL B N 1
ATOM 2371 C CA . VAL B 1 143 ? -5.953 2.162 3.84 1 90.38 143 VAL B CA 1
ATOM 2372 C C . VAL B 1 143 ? -7.414 2.58 3.68 1 90.38 143 VAL B C 1
ATOM 2374 O O . VAL B 1 143 ? -7.781 3.717 3.988 1 90.38 143 VAL B O 1
ATOM 2377 N N . ASN B 1 144 ? -8.25 1.697 3.264 1 86.31 144 ASN B N 1
ATOM 2378 C CA . ASN B 1 144 ? -9.641 2.02 2.99 1 86.31 144 ASN B CA 1
ATOM 2379 C C . ASN B 1 144 ? -10.477 2.008 4.266 1 86.31 144 ASN B C 1
ATOM 2381 O O . ASN B 1 144 ? -10.391 1.073 5.062 1 86.31 144 ASN B O 1
ATOM 2385 N N . LYS B 1 145 ? -11.234 3.08 4.422 1 87 145 LYS B N 1
ATOM 2386 C CA . LYS B 1 145 ? -12.203 3.133 5.508 1 87 145 LYS B CA 1
ATOM 2387 C C . LYS B 1 145 ? -13.492 2.41 5.125 1 87 145 LYS B C 1
ATOM 2389 O O . LYS B 1 145 ? -13.945 2.502 3.982 1 87 145 LYS B O 1
ATOM 2394 N N . PRO B 1 146 ? -14.102 1.825 6.125 1 86.31 146 PRO B N 1
ATOM 2395 C CA . PRO B 1 146 ? -13.562 1.456 7.434 1 86.31 146 PRO B CA 1
ATOM 2396 C C . PRO B 1 146 ? -12.43 0.44 7.34 1 86.31 146 PRO B C 1
ATOM 2398 O O . PRO B 1 146 ? -12.367 -0.335 6.383 1 86.31 146 PRO B O 1
ATOM 2401 N N . TYR B 1 147 ? -11.477 0.499 8.305 1 88.12 147 TYR B N 1
ATOM 2402 C CA . TYR B 1 147 ? -10.359 -0.441 8.336 1 88.12 147 TYR B CA 1
ATOM 2403 C C . TYR B 1 147 ? -10.18 -1.028 9.727 1 88.12 147 TYR B C 1
ATOM 2405 O O . TYR B 1 147 ? -10.609 -0.433 10.719 1 88.12 147 TYR B O 1
ATOM 2413 N N . SER B 1 148 ? -9.617 -2.221 9.773 1 86 148 SER B N 1
ATOM 2414 C CA . SER B 1 148 ? -9.258 -2.859 11.031 1 86 148 SER B CA 1
ATOM 2415 C C . SER B 1 148 ? -7.906 -2.371 11.539 1 86 148 SER B C 1
ATOM 2417 O O . SER B 1 148 ? -7.133 -1.779 10.781 1 86 148 SER B O 1
ATOM 2419 N N . LEU B 1 149 ? -7.672 -2.629 12.789 1 90.25 149 LEU B N 1
ATOM 2420 C CA . LEU B 1 149 ? -6.363 -2.32 13.359 1 90.25 149 LEU B CA 1
ATOM 2421 C C . LEU B 1 149 ? -5.258 -3.062 12.617 1 90.25 149 LEU B C 1
ATOM 2423 O O . LEU B 1 149 ? -4.16 -2.531 12.438 1 90.25 149 LEU B O 1
ATOM 2427 N N . ALA B 1 150 ? -5.578 -4.234 12.195 1 88 150 ALA B N 1
ATOM 2428 C CA . ALA B 1 150 ? -4.605 -5.051 11.477 1 88 150 ALA B CA 1
ATOM 2429 C C . ALA B 1 150 ? -4.238 -4.414 10.141 1 88 150 ALA B C 1
ATOM 2431 O O . ALA B 1 150 ? -3.086 -4.477 9.711 1 88 150 ALA B O 1
ATOM 2432 N N . GLN B 1 151 ? -5.145 -3.859 9.492 1 88.81 151 GLN B N 1
ATOM 2433 C CA . GLN B 1 151 ? -4.902 -3.195 8.211 1 88.81 151 GLN B CA 1
ATOM 2434 C C . GLN B 1 151 ? -4.035 -1.951 8.398 1 88.81 151 GLN B C 1
ATOM 2436 O O . GLN B 1 151 ? -3.117 -1.707 7.609 1 88.81 151 GLN B O 1
ATOM 2441 N N . LEU B 1 152 ? -4.367 -1.186 9.43 1 93.12 152 LEU B N 1
ATOM 2442 C CA . LEU B 1 152 ? -3.543 -0.021 9.734 1 93.12 152 LEU B CA 1
ATOM 2443 C C . LEU B 1 152 ? -2.127 -0.442 10.109 1 93.12 152 LEU B C 1
ATOM 2445 O O . LEU B 1 152 ? -1.153 0.173 9.664 1 93.12 152 LEU B O 1
ATOM 2449 N N . LYS B 1 153 ? -2.021 -1.473 10.883 1 92.56 153 LYS B N 1
ATOM 2450 C CA . LYS B 1 153 ? -0.718 -1.993 11.289 1 92.56 153 LYS B CA 1
ATOM 2451 C C . LYS B 1 153 ? 0.116 -2.391 10.07 1 92.56 153 LYS B C 1
ATOM 2453 O O . LYS B 1 153 ? 1.31 -2.088 10.008 1 92.56 153 LYS B O 1
ATOM 2458 N N . LEU B 1 154 ? -0.469 -3.043 9.18 1 90.62 154 LEU B N 1
ATOM 2459 C CA . LEU B 1 154 ? 0.242 -3.482 7.984 1 90.62 154 LEU B CA 1
ATOM 2460 C C . LEU B 1 154 ? 0.786 -2.287 7.207 1 90.62 154 LEU B C 1
ATOM 2462 O O . LEU B 1 154 ? 1.951 -2.283 6.801 1 90.62 154 LEU B O 1
ATOM 2466 N N . ALA B 1 155 ? -0.084 -1.306 6.988 1 93.25 155 ALA B N 1
ATOM 2467 C CA . ALA B 1 155 ? 0.337 -0.115 6.254 1 93.25 155 ALA B CA 1
ATOM 2468 C C . ALA B 1 155 ? 1.521 0.562 6.938 1 93.25 155 ALA B C 1
ATOM 2470 O O . ALA B 1 155 ? 2.488 0.951 6.277 1 93.25 155 ALA B O 1
ATOM 2471 N N . LEU B 1 156 ? 1.502 0.634 8.227 1 95.62 156 LEU B N 1
ATOM 2472 C CA . LEU B 1 156 ? 2.559 1.297 8.977 1 95.62 156 LEU B CA 1
ATOM 2473 C C . LEU B 1 156 ? 3.826 0.448 9 1 95.62 156 LEU B C 1
ATOM 2475 O O . LEU B 1 156 ? 4.938 0.98 8.914 1 95.62 156 LEU B O 1
ATOM 2479 N N . ASP B 1 157 ? 3.666 -0.856 9.133 1 91.69 157 ASP B N 1
ATOM 2480 C CA . ASP B 1 157 ? 4.82 -1.749 9.094 1 91.69 157 ASP B CA 1
ATOM 2481 C C . ASP B 1 157 ? 5.543 -1.66 7.754 1 91.69 157 ASP B C 1
ATOM 2483 O O . ASP B 1 157 ? 6.773 -1.587 7.707 1 91.69 157 ASP B O 1
ATOM 2487 N N . LEU B 1 158 ? 4.793 -1.671 6.715 1 90.62 158 LEU B N 1
ATOM 2488 C CA . LEU B 1 158 ? 5.383 -1.585 5.383 1 90.62 158 LEU B CA 1
ATOM 2489 C C . LEU B 1 158 ? 6.082 -0.243 5.184 1 90.62 158 LEU B C 1
ATOM 2491 O O . LEU B 1 158 ? 7.164 -0.183 4.598 1 90.62 158 LEU B O 1
ATOM 2495 N N . ALA B 1 159 ? 5.477 0.791 5.68 1 94.19 159 ALA B N 1
ATOM 2496 C CA . ALA B 1 159 ? 6.09 2.113 5.602 1 94.19 159 ALA B CA 1
ATOM 2497 C C . ALA B 1 159 ? 7.398 2.16 6.383 1 94.19 159 ALA B C 1
ATOM 2499 O O . ALA B 1 159 ? 8.398 2.707 5.91 1 94.19 159 ALA B O 1
ATOM 2500 N N . ALA B 1 160 ? 7.383 1.596 7.559 1 93.5 160 ALA B N 1
ATOM 2501 C CA . ALA B 1 160 ? 8.57 1.585 8.406 1 93.5 160 ALA B CA 1
ATOM 2502 C C . ALA B 1 160 ? 9.727 0.844 7.73 1 93.5 160 ALA B C 1
ATOM 2504 O O . ALA B 1 160 ? 10.875 1.291 7.777 1 93.5 160 ALA B O 1
ATOM 2505 N N . ARG B 1 161 ? 9.391 -0.232 7.133 1 87.19 161 ARG B N 1
ATOM 2506 C CA . ARG B 1 161 ? 10.406 -1.021 6.441 1 87.19 161 ARG B CA 1
ATOM 2507 C C . ARG B 1 161 ? 10.969 -0.26 5.246 1 87.19 161 ARG B C 1
ATOM 2509 O O . ARG B 1 161 ? 12.164 -0.345 4.961 1 87.19 161 ARG B O 1
ATOM 2516 N N . ARG B 1 162 ? 10.078 0.396 4.594 1 86.62 162 ARG B N 1
ATOM 2517 C CA . ARG B 1 162 ? 10.484 1.159 3.42 1 86.62 162 ARG B CA 1
ATOM 2518 C C . ARG B 1 162 ? 11.391 2.322 3.811 1 86.62 162 ARG B C 1
ATOM 2520 O O . ARG B 1 162 ? 12.359 2.621 3.109 1 86.62 162 ARG B O 1
ATOM 2527 N N . LEU B 1 163 ? 11.062 2.912 4.852 1 89.56 163 LEU B N 1
ATOM 2528 C CA . LEU B 1 163 ? 11.781 4.117 5.258 1 89.56 163 LEU B CA 1
ATOM 2529 C C . LEU B 1 163 ? 13.055 3.76 6.016 1 89.56 163 LEU B C 1
ATOM 2531 O O . LEU B 1 163 ? 14.055 4.484 5.945 1 89.56 163 LEU B O 1
ATOM 2535 N N . HIS B 1 164 ? 12.992 2.656 6.754 1 80.44 164 HIS B N 1
ATOM 2536 C CA . HIS B 1 164 ? 14.117 2.346 7.637 1 80.44 164 HIS B CA 1
ATOM 2537 C C . HIS B 1 164 ? 14.773 1.029 7.242 1 80.44 164 HIS B C 1
ATOM 2539 O O . HIS B 1 164 ? 15.828 0.671 7.781 1 80.44 164 HIS B O 1
ATOM 2545 N N . GLY B 1 165 ? 14.047 0.242 6.402 1 65.38 165 GLY B N 1
ATOM 2546 C CA . GLY B 1 165 ? 14.57 -1.085 6.117 1 65.38 165 GLY B CA 1
ATOM 2547 C C . GLY B 1 165 ? 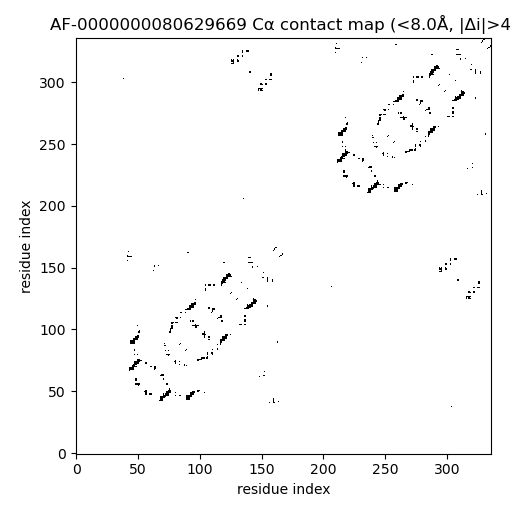15.695 -1.078 5.102 1 65.38 165 GLY B C 1
ATOM 2548 O O . GLY B 1 165 ? 15.938 -0.062 4.449 1 65.38 165 GLY B O 1
ATOM 2549 N N . PRO B 1 166 ? 16.531 -2.172 5.285 1 55.97 166 PRO B N 1
ATOM 2550 C CA . PRO B 1 166 ? 17.594 -2.309 4.285 1 55.97 166 PRO B CA 1
ATOM 2551 C C . PRO B 1 166 ? 17.047 -2.395 2.859 1 55.97 166 PRO B C 1
ATOM 2553 O O . PRO B 1 166 ? 15.922 -2.85 2.65 1 55.97 166 PRO B O 1
ATOM 2556 N N . ARG B 1 167 ? 17.297 -1.419 1.961 1 50.53 167 ARG B N 1
ATOM 2557 C CA . ARG B 1 167 ? 16.859 -1.448 0.568 1 50.53 167 ARG B CA 1
ATOM 2558 C C . ARG B 1 167 ? 16.906 -2.867 0.011 1 50.53 167 ARG B C 1
ATOM 2560 O O . ARG B 1 167 ? 16.266 -3.158 -1.007 1 50.53 167 ARG B O 1
ATOM 2567 N N . GLY B 1 168 ? 17.734 -3.82 0.484 1 43.31 168 GLY B N 1
ATOM 2568 C CA . GLY B 1 168 ? 17.984 -5.109 -0.136 1 43.31 168 GLY B CA 1
ATOM 2569 C C . GLY B 1 168 ? 16.984 -6.176 0.27 1 43.31 168 GLY B C 1
ATOM 2570 O O . GLY B 1 168 ? 16.344 -6.066 1.318 1 43.31 168 GLY B O 1
#